Protein AF-A0A0L8V7H1-F1 (afdb_monomer_lite)

Organism: NCBI:txid1409788

Radius of gyration: 29.37 Å; chains: 1; bounding box: 84×40×82 Å

Sequence (227 aa):
MELKDLKSAWNKFSSDDANKHQLGEEAIYDLLKKRTLNLIERIDRNIKIGFAVLIALSLLFVLDAYFFTPRLVAGYEPAPGWIQWIESLGILFIAGSFVYFWLGYRGATRDYSQSNDLKKVLHAIVRILYVYRKLFYLALGILLLIMSISFVTGLYSGVDLKAHELGATLTDVSSAPEMIKTIVLGITIFLVFMAGLFALSSWGFRKLYGNYIIKLKETLKELDEIE

Structure (mmCIF, N/CA/C/O backbone):
data_AF-A0A0L8V7H1-F1
#
_entry.id   AF-A0A0L8V7H1-F1
#
loop_
_atom_site.group_PDB
_atom_site.id
_atom_site.type_symbol
_atom_site.label_atom_id
_atom_site.label_alt_id
_atom_site.label_comp_id
_atom_site.label_asym_id
_atom_site.label_entity_id
_atom_site.label_seq_id
_atom_site.pdbx_PDB_ins_code
_atom_site.Cartn_x
_atom_site.Cartn_y
_atom_site.Cartn_z
_atom_site.occupancy
_atom_site.B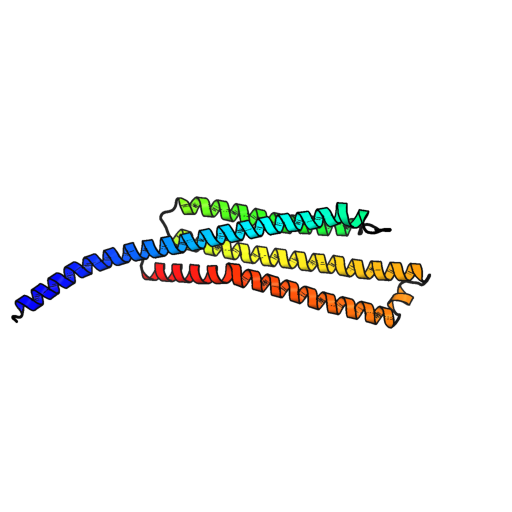_iso_or_equiv
_atom_site.auth_seq_id
_atom_site.auth_comp_id
_atom_site.auth_asym_id
_atom_site.auth_atom_id
_atom_site.pdbx_PDB_model_num
ATOM 1 N N . MET A 1 1 ? -54.453 -28.096 43.227 1.00 44.75 1 MET A N 1
ATOM 2 C CA . MET A 1 1 ? -53.575 -26.919 43.070 1.00 44.75 1 MET A CA 1
ATOM 3 C C . MET A 1 1 ? -54.471 -25.706 42.996 1.00 44.75 1 MET A C 1
ATOM 5 O O . MET A 1 1 ? -55.261 -25.611 42.064 1.00 44.75 1 MET A O 1
ATOM 9 N N . GLU A 1 2 ? -54.446 -24.873 44.031 1.00 47.97 2 GLU A N 1
ATOM 10 C CA . GLU A 1 2 ? -55.356 -23.736 44.146 1.00 47.97 2 GLU A CA 1
ATOM 11 C C . GLU A 1 2 ? -54.825 -22.542 43.343 1.00 47.97 2 GLU A C 1
ATOM 13 O O . GLU A 1 2 ? -53.621 -22.345 43.198 1.00 47.97 2 GLU A O 1
ATOM 18 N N . LEU A 1 3 ? -55.728 -21.706 42.829 1.00 47.47 3 LEU A N 1
ATOM 19 C CA . LEU A 1 3 ? -55.418 -20.492 42.053 1.00 47.47 3 LEU A CA 1
ATOM 20 C C . LEU A 1 3 ? -54.449 -19.535 42.783 1.00 47.47 3 LEU A C 1
ATOM 22 O O . LEU A 1 3 ? -53.738 -18.752 42.152 1.00 47.47 3 LEU A O 1
ATOM 26 N N . LYS A 1 4 ? -54.390 -19.626 44.117 1.00 63.22 4 LYS A N 1
ATOM 27 C CA . LYS A 1 4 ? -53.432 -18.914 44.972 1.00 63.22 4 LYS A CA 1
ATOM 28 C C . LYS A 1 4 ? -51.987 -19.386 44.786 1.00 63.22 4 LYS A C 1
ATOM 30 O O . LYS A 1 4 ? -51.094 -18.541 44.770 1.00 63.22 4 LYS A O 1
ATOM 35 N N . ASP A 1 5 ? -51.765 -20.681 44.580 1.00 61.31 5 ASP A N 1
ATOM 36 C CA . ASP A 1 5 ? -50.429 -21.253 44.384 1.00 61.31 5 ASP A CA 1
ATOM 37 C C . ASP A 1 5 ? -49.860 -20.859 43.018 1.00 61.31 5 ASP A C 1
ATOM 39 O O . ASP A 1 5 ? -48.694 -20.491 42.908 1.00 61.31 5 ASP A O 1
ATOM 43 N N . LEU A 1 6 ? -50.711 -20.826 41.986 1.00 51.47 6 LEU A N 1
ATOM 44 C CA . LEU A 1 6 ? -50.360 -20.334 40.647 1.00 51.47 6 LEU A CA 1
ATOM 45 C C . LEU A 1 6 ? -50.039 -18.836 40.647 1.00 51.47 6 LEU A C 1
ATOM 47 O O . LEU A 1 6 ? -49.079 -18.413 40.011 1.00 51.47 6 LEU A O 1
ATOM 51 N N . LYS A 1 7 ? -50.795 -18.029 41.401 1.00 52.91 7 LYS A N 1
ATOM 52 C CA . LYS A 1 7 ? -50.543 -16.586 41.524 1.00 52.91 7 LYS A CA 1
ATOM 53 C C . LYS A 1 7 ? -49.279 -16.287 42.335 1.00 52.91 7 LYS A C 1
ATOM 55 O O . LYS A 1 7 ? -48.556 -15.349 42.013 1.00 52.91 7 LYS A O 1
ATOM 60 N N . SER A 1 8 ? -48.988 -17.096 43.355 1.00 66.12 8 SER A N 1
ATOM 61 C CA . SER A 1 8 ? -47.741 -17.020 44.123 1.00 66.12 8 SER A CA 1
ATOM 62 C C . SER A 1 8 ? -46.534 -17.436 43.278 1.00 66.12 8 SER A C 1
ATOM 64 O O . SER A 1 8 ? -45.541 -16.714 43.258 1.00 66.12 8 SER A O 1
ATOM 66 N N . ALA A 1 9 ? -46.641 -18.529 42.518 1.00 66.38 9 ALA A N 1
ATOM 67 C CA . ALA A 1 9 ? -45.600 -18.972 41.597 1.00 66.38 9 ALA A CA 1
ATOM 68 C C . ALA A 1 9 ? -45.354 -17.952 40.476 1.00 66.38 9 ALA A C 1
ATOM 70 O O . ALA A 1 9 ? -44.201 -17.643 40.198 1.00 66.38 9 ALA A O 1
ATOM 71 N N . TRP A 1 10 ? -46.410 -17.369 39.899 1.00 56.50 10 TRP A N 1
ATOM 72 C CA . TRP A 1 10 ? -46.308 -16.322 38.878 1.00 56.50 10 TRP A CA 1
ATOM 73 C C . TRP A 1 10 ? -45.693 -15.033 39.421 1.00 56.50 10 TRP A C 1
ATOM 75 O O . TRP A 1 10 ? -44.810 -14.473 38.787 1.00 56.50 10 TRP A O 1
ATOM 85 N N . ASN A 1 11 ? -46.092 -14.586 40.616 1.00 65.38 11 ASN A N 1
ATOM 86 C CA . ASN A 1 11 ? -45.483 -13.408 41.233 1.00 65.38 11 ASN A CA 1
ATOM 87 C C . ASN A 1 11 ? -44.015 -13.649 41.592 1.00 65.38 11 ASN A C 1
ATOM 89 O O . ASN A 1 11 ? -43.217 -12.736 41.438 1.00 65.38 11 ASN A O 1
ATOM 93 N N . LYS A 1 12 ? -43.655 -14.867 42.016 1.00 63.78 12 LYS A N 1
ATOM 94 C CA . LYS A 1 12 ? -42.274 -15.247 42.336 1.00 63.78 12 LYS A CA 1
ATOM 95 C C . LYS A 1 12 ? -41.402 -15.358 41.079 1.00 63.78 12 LYS A C 1
ATOM 97 O O . LYS A 1 12 ? -40.267 -14.900 41.096 1.00 63.78 12 LYS A O 1
ATOM 102 N N . PHE A 1 13 ? -41.950 -15.887 39.981 1.00 55.38 13 PHE A N 1
ATOM 103 C CA . PHE A 1 13 ? -41.288 -15.906 38.671 1.00 55.38 13 PHE A CA 1
ATOM 104 C C . PHE A 1 13 ? -41.170 -14.503 38.071 1.00 55.38 13 PHE A C 1
ATOM 106 O O . PHE A 1 13 ? -40.112 -14.143 37.581 1.00 55.38 13 PHE A O 1
ATOM 113 N N . SER A 1 14 ? -42.218 -13.682 38.165 1.00 53.66 14 SER A N 1
ATOM 114 C CA . SER A 1 14 ? -42.230 -12.304 37.668 1.00 53.66 14 SER A CA 1
ATOM 115 C C . SER A 1 14 ? -41.283 -11.392 38.450 1.00 53.66 14 SER A C 1
ATOM 117 O O . SER A 1 14 ? -40.704 -10.491 37.852 1.00 53.66 14 SER A O 1
ATOM 119 N N . SER A 1 15 ? -41.105 -11.610 39.757 1.00 55.38 15 SER A N 1
ATOM 120 C CA . SER A 1 15 ? -40.146 -10.850 40.565 1.00 55.38 15 SER A CA 1
ATOM 121 C C . SER A 1 15 ? -38.697 -11.302 40.355 1.00 55.38 15 SER A C 1
ATOM 123 O O . SER A 1 15 ? -37.799 -10.463 40.386 1.00 55.38 15 SER A O 1
ATOM 125 N N . ASP A 1 16 ? -38.459 -12.595 40.100 1.00 55.66 16 ASP A N 1
ATOM 126 C CA . ASP A 1 16 ? -37.122 -13.115 39.765 1.00 55.66 16 ASP A CA 1
ATOM 127 C C . ASP A 1 16 ? -36.716 -12.796 38.312 1.00 55.66 16 ASP A C 1
ATOM 129 O O . ASP A 1 16 ? -35.546 -12.505 38.058 1.00 55.66 16 ASP A O 1
ATOM 133 N N . ASP A 1 17 ? -37.654 -12.784 37.355 1.00 51.66 17 ASP A N 1
ATOM 134 C CA . ASP A 1 17 ? -37.367 -12.437 35.953 1.00 51.66 17 ASP A CA 1
ATOM 135 C C . ASP A 1 17 ? -37.215 -10.927 35.718 1.00 51.66 17 ASP A C 1
ATOM 137 O O . ASP A 1 17 ? -36.443 -10.527 34.843 1.00 51.66 17 ASP A O 1
ATOM 141 N N . ALA A 1 18 ? -37.869 -10.080 36.523 1.00 49.12 18 ALA A N 1
ATOM 142 C CA . ALA A 1 18 ? -37.674 -8.629 36.482 1.00 49.12 18 ALA A CA 1
ATOM 143 C C . ALA A 1 18 ? -36.252 -8.223 36.922 1.00 49.12 18 ALA A C 1
ATOM 145 O O . ALA A 1 18 ? -35.646 -7.348 36.308 1.00 49.12 18 ALA A O 1
ATOM 146 N N . ASN A 1 19 ? -35.678 -8.917 37.914 1.00 50.81 19 ASN A N 1
ATOM 147 C CA . ASN A 1 19 ? -34.266 -8.760 38.290 1.00 50.81 19 ASN A CA 1
ATOM 148 C C . ASN A 1 19 ? -33.309 -9.417 37.276 1.00 50.81 19 ASN A C 1
ATOM 150 O O . ASN A 1 19 ? -32.214 -8.905 37.048 1.00 50.81 19 ASN A O 1
ATOM 154 N N . LYS A 1 20 ? -33.706 -10.516 36.614 1.00 51.78 20 LYS A N 1
ATOM 155 C CA . LYS A 1 20 ? -32.910 -11.118 35.526 1.00 51.78 20 LYS A CA 1
ATOM 156 C C . LYS A 1 20 ? -32.854 -10.273 34.257 1.00 51.78 20 LYS A C 1
ATOM 158 O O . LYS A 1 20 ? -31.859 -10.373 33.552 1.00 51.78 20 LYS A O 1
ATOM 163 N N . HIS A 1 21 ? -33.872 -9.470 33.948 1.00 46.41 21 HIS A N 1
ATOM 164 C CA . HIS A 1 21 ? -33.826 -8.568 32.790 1.00 46.41 21 HIS A CA 1
ATOM 165 C C . HIS A 1 21 ? -32.841 -7.411 33.011 1.00 46.41 21 HIS A C 1
ATOM 167 O O . HIS A 1 21 ? -32.063 -7.116 32.110 1.00 46.41 21 HIS A O 1
ATOM 173 N N . GLN A 1 22 ? -32.771 -6.851 34.224 1.00 48.03 22 GLN A N 1
ATOM 174 C CA . GLN A 1 22 ? -31.749 -5.852 34.580 1.00 48.03 22 GLN A CA 1
ATOM 175 C C . GLN A 1 22 ? -30.333 -6.450 34.625 1.00 48.03 22 GLN A C 1
ATOM 177 O O . GLN A 1 22 ? -29.392 -5.858 34.103 1.00 48.03 22 GLN A O 1
ATOM 182 N N . LEU A 1 23 ? -30.182 -7.671 35.158 1.00 52.38 23 LEU A N 1
ATOM 183 C CA . LEU A 1 23 ? -28.930 -8.437 35.058 1.00 52.38 23 LEU A CA 1
ATOM 184 C C . LEU A 1 23 ? -28.589 -8.826 33.611 1.00 52.38 23 LEU A C 1
ATOM 186 O O . LEU A 1 23 ? -27.421 -9.027 33.296 1.00 52.38 23 LEU A O 1
ATOM 190 N N . GLY A 1 24 ? -29.590 -8.951 32.738 1.00 61.66 24 GLY A N 1
ATOM 191 C CA . GLY A 1 24 ? -29.429 -9.258 31.323 1.00 61.66 24 GLY A CA 1
ATOM 192 C C . GLY A 1 24 ? -28.850 -8.079 30.557 1.00 61.66 24 GLY A C 1
ATOM 193 O O . GLY A 1 24 ? -27.871 -8.253 29.844 1.00 61.66 24 GLY A O 1
ATOM 194 N N . GLU A 1 25 ? -29.401 -6.885 30.743 1.00 63.78 25 GLU A N 1
ATOM 195 C CA . GLU A 1 25 ? -28.960 -5.670 30.055 1.00 63.78 25 GLU A CA 1
ATOM 196 C C . GLU A 1 25 ? -27.515 -5.290 30.411 1.00 63.78 25 GLU A C 1
ATOM 198 O O . GLU A 1 25 ? -26.678 -5.145 29.517 1.00 63.78 25 GLU A O 1
ATOM 203 N N . GLU A 1 26 ? -27.174 -5.247 31.705 1.00 68.94 26 GLU A N 1
ATOM 204 C CA . GLU A 1 26 ? -25.795 -4.986 32.142 1.00 68.94 26 GLU A CA 1
ATOM 205 C C . GLU A 1 26 ? -24.827 -6.091 31.691 1.00 68.94 26 GLU A C 1
ATOM 207 O O . GLU A 1 26 ? -23.722 -5.795 31.233 1.00 68.94 26 GLU A O 1
ATOM 212 N N . ALA A 1 27 ? -25.230 -7.368 31.751 1.00 71.06 27 ALA A N 1
ATOM 213 C CA . ALA A 1 27 ? -24.390 -8.468 31.275 1.00 71.06 27 ALA A CA 1
ATOM 214 C C . ALA A 1 27 ? -24.190 -8.436 29.752 1.00 71.06 27 ALA A C 1
ATOM 216 O O . ALA A 1 27 ? -23.096 -8.745 29.272 1.00 71.06 27 ALA A O 1
ATOM 217 N N . ILE A 1 28 ? -25.215 -8.058 28.981 1.00 70.25 28 ILE A N 1
ATOM 218 C CA . ILE A 1 28 ? -25.116 -7.887 27.529 1.00 70.25 28 ILE A CA 1
ATOM 219 C C . ILE A 1 28 ? -24.209 -6.694 27.215 1.00 70.25 28 ILE A C 1
ATOM 221 O O . ILE A 1 28 ? -23.310 -6.833 26.383 1.00 70.25 28 ILE A O 1
ATOM 225 N N . TYR A 1 29 ? -24.351 -5.569 27.919 1.00 75.00 29 TYR A N 1
ATOM 226 C CA . TYR A 1 29 ? -23.461 -4.416 27.773 1.00 75.00 29 TYR A CA 1
ATOM 227 C C . TYR A 1 29 ? -21.997 -4.793 28.037 1.00 75.00 29 TYR A C 1
ATOM 229 O O . TYR A 1 29 ? -21.111 -4.491 27.232 1.00 75.00 29 TYR A O 1
ATOM 237 N N . ASP A 1 30 ? -21.726 -5.540 29.109 1.00 75.06 30 ASP A N 1
ATOM 238 C CA . ASP A 1 30 ? -20.379 -6.008 29.442 1.00 75.06 30 ASP A CA 1
ATOM 239 C C . ASP A 1 30 ? -19.817 -6.998 28.407 1.00 75.06 30 ASP A C 1
ATOM 241 O O . ASP A 1 30 ? -18.622 -6.966 28.077 1.00 75.06 30 ASP A O 1
ATOM 245 N N . LEU A 1 31 ? -20.666 -7.861 27.837 1.00 77.44 31 LEU A N 1
ATOM 246 C CA . LEU A 1 31 ? -20.294 -8.753 26.737 1.00 77.44 31 LEU A CA 1
ATOM 247 C C . LEU A 1 31 ? -19.957 -7.972 25.458 1.00 77.44 31 LEU A C 1
ATOM 249 O O . LEU A 1 31 ? -18.928 -8.251 24.829 1.00 77.44 31 LEU A O 1
ATOM 253 N N . LEU A 1 32 ? -20.771 -6.978 25.090 1.00 74.69 32 LEU A N 1
ATOM 254 C CA . LEU A 1 32 ? -20.537 -6.101 23.938 1.00 74.69 32 LEU A CA 1
ATOM 255 C C . LEU A 1 32 ? -19.259 -5.280 24.126 1.00 74.69 32 LEU A C 1
ATOM 257 O O . LEU A 1 32 ? -18.443 -5.182 23.203 1.00 74.69 32 LEU A O 1
ATOM 261 N N . LYS A 1 33 ? -19.018 -4.769 25.337 1.00 77.75 33 LYS A N 1
ATOM 262 C CA . LYS A 1 33 ? -17.797 -4.048 25.711 1.00 77.75 33 LYS A CA 1
ATOM 263 C C . LYS A 1 33 ? -16.558 -4.931 25.572 1.00 77.75 33 LYS A C 1
ATOM 265 O O . LYS A 1 33 ? -15.610 -4.544 24.886 1.00 77.75 33 LYS A O 1
ATOM 270 N N . LYS A 1 34 ? -16.568 -6.148 26.131 1.00 78.94 34 LYS A N 1
ATOM 271 C CA . LYS A 1 34 ? -15.458 -7.116 25.992 1.00 78.94 34 LYS A CA 1
ATOM 272 C C . LYS A 1 34 ? -15.212 -7.512 24.537 1.00 78.94 34 LYS A C 1
ATOM 274 O O . LYS A 1 34 ? -14.060 -7.548 24.099 1.00 78.94 34 LYS A O 1
ATOM 279 N N . ARG A 1 35 ? -16.273 -7.792 23.768 1.00 75.94 35 ARG A N 1
ATOM 280 C CA . ARG A 1 35 ? -16.174 -8.114 22.334 1.00 75.94 35 ARG A CA 1
ATOM 281 C C . ARG A 1 35 ? -15.540 -6.956 21.569 1.00 75.94 35 ARG A C 1
ATOM 283 O O . ARG A 1 35 ? -14.623 -7.181 20.783 1.00 75.94 35 ARG A O 1
ATOM 290 N N . THR A 1 36 ? -15.993 -5.734 21.830 1.00 78.00 36 THR A N 1
ATOM 291 C CA . THR A 1 36 ? -15.470 -4.518 21.207 1.00 78.00 36 THR A CA 1
ATOM 292 C C . THR A 1 36 ? -13.993 -4.344 21.521 1.00 78.00 36 THR A C 1
ATOM 294 O O . THR A 1 36 ? -13.200 -4.278 20.591 1.00 78.00 36 THR A O 1
ATOM 297 N N . LEU A 1 37 ? -13.590 -4.370 22.794 1.00 78.00 37 LEU A N 1
ATOM 298 C CA . LEU A 1 37 ? -12.183 -4.240 23.190 1.00 78.00 37 LEU A CA 1
ATOM 299 C C . LEU A 1 37 ? -11.289 -5.285 22.509 1.00 78.00 37 LEU A C 1
ATOM 301 O O . LEU A 1 37 ? -10.251 -4.935 21.955 1.00 78.00 37 LEU A O 1
ATOM 305 N N . ASN A 1 38 ? -11.735 -6.541 22.428 1.00 79.31 38 ASN A N 1
ATOM 306 C CA . ASN A 1 38 ? -10.996 -7.596 21.728 1.00 79.31 38 ASN A CA 1
ATOM 307 C C . ASN A 1 38 ? -10.869 -7.316 20.215 1.00 79.31 38 ASN A C 1
ATOM 309 O O . ASN A 1 38 ? -9.818 -7.552 19.617 1.00 79.31 38 ASN A O 1
ATOM 313 N N . LEU A 1 39 ? -11.914 -6.784 19.567 1.00 78.38 39 LEU A N 1
ATOM 314 C CA . LEU A 1 39 ? -11.831 -6.354 18.163 1.00 78.38 39 LEU A CA 1
ATOM 315 C C . LEU A 1 39 ? -10.824 -5.207 17.996 1.00 78.38 39 LEU A C 1
ATOM 317 O O . LEU A 1 39 ? -10.024 -5.242 17.062 1.00 78.38 39 LEU A O 1
ATOM 321 N N . ILE A 1 40 ? -10.820 -4.239 18.914 1.00 77.38 40 ILE A N 1
ATOM 322 C CA . ILE A 1 40 ? -9.889 -3.102 18.914 1.00 77.38 40 ILE A CA 1
ATOM 323 C C . ILE A 1 40 ? -8.447 -3.579 19.070 1.00 77.38 40 ILE A C 1
ATOM 325 O O . ILE A 1 40 ? -7.591 -3.182 18.287 1.00 77.38 40 ILE A O 1
ATOM 329 N N . GLU A 1 41 ? -8.168 -4.468 20.022 1.00 80.44 41 GLU A N 1
ATOM 330 C CA . GLU A 1 41 ? -6.830 -5.032 20.235 1.00 80.44 41 GLU A CA 1
ATOM 331 C C . GLU A 1 41 ? -6.310 -5.770 18.995 1.00 80.44 41 GLU A C 1
ATOM 333 O O . GLU A 1 41 ? -5.136 -5.663 18.629 1.00 80.44 41 GLU A O 1
ATOM 338 N N . ARG A 1 42 ? -7.185 -6.507 18.301 1.00 82.12 42 ARG A N 1
ATOM 339 C CA . ARG A 1 42 ? -6.828 -7.177 17.042 1.00 82.12 42 ARG A CA 1
ATOM 340 C C . ARG A 1 42 ? -6.531 -6.176 15.931 1.00 82.12 42 ARG A C 1
ATOM 342 O O . ARG A 1 42 ? -5.577 -6.386 15.182 1.00 82.12 42 ARG A O 1
ATOM 349 N N . ILE A 1 43 ? -7.324 -5.109 15.825 1.00 81.31 43 ILE A N 1
ATOM 350 C CA . ILE A 1 43 ? -7.087 -4.017 14.874 1.00 81.31 43 ILE A CA 1
ATOM 351 C C . ILE A 1 43 ? -5.747 -3.337 15.186 1.00 81.31 43 ILE A C 1
ATOM 353 O O . ILE A 1 43 ? -4.927 -3.203 14.282 1.00 81.31 43 ILE A O 1
ATOM 357 N N . ASP A 1 44 ? -5.477 -3.001 16.450 1.00 80.38 44 ASP A N 1
ATOM 358 C CA . ASP A 1 44 ? -4.219 -2.392 16.902 1.00 80.38 44 ASP A CA 1
ATOM 359 C C . ASP A 1 44 ? -3.004 -3.245 16.514 1.00 80.38 44 ASP A C 1
ATOM 361 O O . ASP A 1 44 ? -2.051 -2.759 15.900 1.00 80.38 44 ASP A O 1
ATOM 365 N N . ARG A 1 45 ? -3.057 -4.551 16.800 1.00 81.44 45 ARG A N 1
ATOM 366 C CA . ARG A 1 45 ? -1.985 -5.481 16.432 1.00 81.44 45 ARG A CA 1
ATOM 367 C C . ARG A 1 45 ? -1.784 -5.551 14.919 1.00 81.44 45 ARG A C 1
ATOM 369 O O . ARG A 1 45 ? -0.645 -5.517 14.461 1.00 81.44 45 ARG A O 1
ATOM 376 N N . ASN A 1 46 ? -2.863 -5.625 14.143 1.00 82.12 46 ASN A N 1
ATOM 377 C CA . ASN A 1 46 ? -2.779 -5.661 12.683 1.00 82.12 46 ASN A CA 1
ATOM 378 C C . ASN A 1 46 ? -2.167 -4.376 12.110 1.00 82.12 46 ASN A C 1
ATOM 380 O O . ASN A 1 46 ? -1.341 -4.449 11.202 1.00 82.12 46 ASN A O 1
ATOM 384 N N . ILE A 1 47 ? -2.516 -3.215 12.670 1.00 79.94 47 ILE A N 1
ATOM 385 C CA . ILE A 1 47 ? -1.943 -1.924 12.276 1.00 79.94 47 ILE A CA 1
ATOM 386 C C . ILE A 1 47 ? -0.441 -1.890 12.578 1.00 79.94 47 ILE A C 1
ATOM 388 O O . ILE A 1 47 ? 0.343 -1.514 11.708 1.00 79.94 47 ILE A O 1
ATOM 392 N N . LYS A 1 48 ? -0.022 -2.328 13.773 1.00 82.19 48 LYS A N 1
ATOM 393 C CA . LYS A 1 48 ? 1.399 -2.408 14.160 1.00 82.19 48 LYS A CA 1
ATOM 394 C C . LYS A 1 48 ? 2.201 -3.319 13.234 1.00 82.19 48 LYS A C 1
ATOM 396 O O . LYS A 1 48 ? 3.285 -2.941 12.801 1.00 82.19 48 LYS A O 1
ATOM 401 N N . ILE A 1 49 ? 1.657 -4.493 12.905 1.00 81.50 49 ILE A N 1
ATOM 402 C CA . ILE A 1 49 ? 2.278 -5.418 11.947 1.00 81.50 49 ILE A CA 1
ATOM 403 C C . ILE A 1 49 ? 2.386 -4.749 10.575 1.00 81.50 49 ILE A C 1
ATOM 405 O O . ILE A 1 49 ? 3.458 -4.766 9.979 1.00 81.50 49 ILE A O 1
ATOM 409 N N . GLY A 1 50 ? 1.315 -4.108 10.097 1.00 79.00 50 GLY A N 1
ATOM 410 C CA . GLY A 1 50 ? 1.328 -3.379 8.828 1.00 79.00 50 GLY A CA 1
ATOM 411 C C . GLY A 1 50 ? 2.398 -2.286 8.785 1.00 79.00 50 GLY A C 1
ATOM 412 O O . GLY A 1 50 ? 3.100 -2.157 7.787 1.00 79.00 50 GLY A O 1
ATOM 413 N N . PHE A 1 51 ? 2.578 -1.551 9.884 1.00 81.12 51 PHE A N 1
ATOM 414 C CA . PHE A 1 51 ? 3.615 -0.529 10.012 1.00 81.12 51 PHE A CA 1
ATOM 415 C C . PHE A 1 51 ? 5.030 -1.123 9.994 1.00 81.12 51 PHE A C 1
ATOM 417 O O . PHE A 1 51 ? 5.897 -0.625 9.279 1.00 81.12 51 PHE A O 1
ATOM 424 N N . ALA A 1 52 ? 5.257 -2.216 10.726 1.00 82.00 52 ALA A N 1
ATOM 425 C CA . ALA A 1 52 ? 6.541 -2.913 10.729 1.00 82.00 52 ALA A CA 1
ATOM 426 C C . ALA A 1 52 ? 6.900 -3.453 9.335 1.00 82.00 52 ALA A C 1
ATOM 428 O O . ALA A 1 52 ? 8.028 -3.276 8.881 1.00 82.00 52 ALA A O 1
ATOM 429 N N . VAL A 1 53 ? 5.928 -4.049 8.635 1.00 82.75 53 VAL A N 1
ATOM 430 C CA . VAL A 1 53 ? 6.098 -4.526 7.256 1.00 82.75 53 VAL A CA 1
ATOM 431 C C . VAL A 1 53 ? 6.430 -3.367 6.320 1.00 82.75 53 VAL A C 1
ATOM 433 O O . VAL A 1 53 ? 7.362 -3.483 5.534 1.00 82.75 53 VAL A O 1
ATOM 436 N N . LEU A 1 54 ? 5.729 -2.235 6.427 1.00 82.06 54 LEU A N 1
ATOM 437 C CA . LEU A 1 54 ? 6.011 -1.053 5.610 1.00 82.06 54 LEU A CA 1
ATOM 438 C C . LEU A 1 54 ? 7.411 -0.495 5.832 1.00 82.06 54 LEU A C 1
ATOM 440 O O . LEU A 1 54 ? 8.090 -0.185 4.862 1.00 82.06 54 LEU A O 1
ATOM 444 N N . ILE A 1 55 ? 7.860 -0.382 7.084 1.00 83.56 55 ILE A N 1
ATOM 445 C CA . ILE A 1 55 ? 9.224 0.069 7.379 1.00 83.56 55 ILE A CA 1
ATOM 446 C C . ILE A 1 55 ? 10.243 -0.906 6.799 1.00 83.56 55 ILE A C 1
ATOM 448 O O . ILE A 1 55 ? 11.176 -0.470 6.131 1.00 83.56 55 ILE A O 1
ATOM 452 N N . ALA A 1 56 ? 10.063 -2.208 7.026 1.00 85.81 56 ALA A N 1
ATOM 453 C CA . ALA A 1 56 ? 10.976 -3.224 6.515 1.00 85.81 56 ALA A CA 1
ATOM 454 C C . ALA A 1 56 ? 11.073 -3.176 4.983 1.00 85.81 56 ALA A C 1
ATOM 456 O O . ALA A 1 56 ? 12.166 -3.245 4.430 1.00 85.81 56 ALA A O 1
ATOM 457 N N . LEU A 1 57 ? 9.939 -3.004 4.305 1.00 83.50 57 LEU A N 1
ATOM 458 C CA . LEU A 1 57 ? 9.857 -2.978 2.850 1.00 83.50 57 LEU A CA 1
ATOM 459 C C . LEU A 1 57 ? 10.426 -1.672 2.266 1.00 83.50 57 LEU A C 1
ATOM 461 O O . LEU A 1 57 ? 11.178 -1.715 1.298 1.00 83.50 57 LEU A O 1
ATOM 465 N N . SER A 1 58 ? 10.168 -0.526 2.902 1.00 82.38 58 SER A N 1
ATOM 466 C CA . SER A 1 58 ? 10.804 0.752 2.550 1.00 82.38 58 SER A CA 1
ATOM 467 C C . SER A 1 58 ? 12.320 0.712 2.746 1.00 82.38 58 SER A C 1
ATOM 469 O O . SER A 1 58 ? 13.059 1.176 1.883 1.00 82.38 58 SER A O 1
ATOM 471 N N . LEU A 1 59 ? 12.803 0.137 3.853 1.00 86.12 59 LEU A N 1
ATOM 472 C CA . LEU A 1 59 ? 14.237 -0.047 4.088 1.00 86.12 59 LEU A CA 1
ATOM 473 C C . LEU A 1 59 ? 14.861 -0.958 3.036 1.00 86.12 59 LEU A C 1
ATOM 475 O O . LEU A 1 59 ? 15.942 -0.650 2.549 1.00 86.12 59 LEU A O 1
ATOM 479 N N . LEU A 1 60 ? 14.176 -2.042 2.662 1.00 86.75 60 LEU A N 1
ATOM 480 C CA . LEU A 1 60 ? 14.626 -2.930 1.595 1.00 86.75 60 LEU A CA 1
ATOM 481 C C . LEU A 1 60 ? 14.784 -2.159 0.280 1.00 86.75 60 LEU A C 1
ATOM 483 O O . LEU A 1 60 ? 15.847 -2.246 -0.320 1.00 86.75 60 LEU A O 1
ATOM 487 N N . PHE A 1 61 ? 13.796 -1.353 -0.124 1.00 82.50 61 PHE A N 1
ATOM 488 C CA . PHE A 1 61 ? 13.898 -0.540 -1.342 1.00 82.50 61 PHE A CA 1
ATOM 489 C C . PHE A 1 61 ? 15.026 0.493 -1.290 1.00 82.50 61 PHE A C 1
ATOM 491 O O . PHE A 1 61 ? 15.745 0.661 -2.268 1.00 82.50 61 PHE A O 1
ATOM 498 N N . VAL A 1 62 ? 15.218 1.163 -0.151 1.00 84.12 62 VAL A N 1
ATOM 499 C CA . VAL A 1 62 ? 16.321 2.120 0.022 1.00 84.12 62 VAL A CA 1
ATOM 500 C C . VAL A 1 62 ? 17.674 1.407 -0.061 1.00 84.12 62 VAL A C 1
ATOM 502 O O . VAL A 1 62 ? 18.578 1.870 -0.752 1.00 84.12 62 VAL A O 1
ATOM 505 N N . LEU A 1 63 ? 17.830 0.265 0.611 1.00 87.69 63 LEU A N 1
ATOM 506 C CA . LEU A 1 63 ? 19.064 -0.519 0.542 1.00 87.69 63 LEU A CA 1
ATOM 507 C C . LEU A 1 63 ? 19.318 -1.046 -0.870 1.00 87.69 63 LEU A C 1
ATOM 509 O O . LEU A 1 63 ? 20.458 -1.035 -1.326 1.00 87.69 63 LEU A O 1
ATOM 513 N N . ASP A 1 64 ? 18.274 -1.469 -1.575 1.00 83.75 64 ASP A N 1
ATOM 514 C CA . ASP A 1 64 ? 18.392 -1.906 -2.960 1.00 83.75 64 ASP A CA 1
ATOM 515 C C . ASP A 1 64 ? 18.885 -0.782 -3.872 1.00 83.75 64 ASP A C 1
ATOM 517 O O . ASP A 1 64 ? 19.934 -0.921 -4.504 1.00 83.75 64 ASP A O 1
ATOM 521 N N . ALA A 1 65 ? 18.211 0.368 -3.838 1.00 78.38 65 ALA A N 1
ATOM 522 C CA . ALA A 1 65 ? 18.512 1.507 -4.697 1.00 78.38 65 ALA A CA 1
ATOM 523 C C . ALA A 1 65 ? 19.912 2.100 -4.459 1.00 78.38 65 ALA A C 1
ATOM 525 O O . ALA A 1 65 ? 20.589 2.487 -5.411 1.00 78.38 65 ALA A O 1
ATOM 526 N N . TYR A 1 66 ? 20.360 2.178 -3.201 1.00 83.00 66 TYR A N 1
ATOM 527 C CA . TYR A 1 66 ? 21.603 2.878 -2.846 1.00 83.00 66 TYR A CA 1
ATOM 528 C C . TYR A 1 66 ? 22.792 1.962 -2.550 1.00 83.00 66 TYR A C 1
ATOM 530 O O . TYR A 1 66 ? 23.931 2.431 -2.561 1.00 83.00 66 TYR A O 1
ATOM 538 N N . PHE A 1 67 ? 22.567 0.680 -2.260 1.00 85.00 67 PHE A N 1
ATOM 539 C CA . PHE A 1 67 ? 23.630 -0.216 -1.802 1.00 85.00 67 PHE A CA 1
ATOM 540 C C . PHE A 1 67 ? 23.764 -1.474 -2.655 1.00 85.00 67 PHE A C 1
ATOM 542 O O . PHE A 1 67 ? 24.878 -1.779 -3.079 1.00 85.00 67 PHE A O 1
ATOM 549 N N . PHE A 1 68 ? 22.673 -2.204 -2.909 1.00 86.44 68 PHE A N 1
ATOM 550 C CA . PHE A 1 68 ? 22.745 -3.469 -3.647 1.00 86.44 68 PHE A CA 1
ATOM 551 C C . PHE A 1 68 ? 22.888 -3.241 -5.151 1.00 86.44 68 PHE A C 1
ATOM 553 O O . PHE A 1 68 ? 23.908 -3.628 -5.723 1.00 86.44 68 PHE A O 1
ATOM 560 N N . THR A 1 69 ? 21.929 -2.563 -5.781 1.00 81.31 69 THR A N 1
ATOM 561 C CA . THR A 1 69 ? 21.889 -2.376 -7.237 1.00 81.31 69 THR A CA 1
ATOM 562 C C . THR A 1 69 ? 23.151 -1.694 -7.788 1.00 81.31 69 THR A C 1
ATOM 564 O O . THR A 1 69 ? 23.765 -2.263 -8.694 1.00 81.31 69 THR A O 1
ATOM 567 N N . PRO A 1 70 ? 23.660 -0.590 -7.201 1.00 82.44 70 PRO A N 1
ATOM 568 C CA . PRO A 1 70 ? 24.883 0.054 -7.692 1.00 82.44 70 PRO A CA 1
ATOM 569 C C . PRO A 1 70 ? 26.150 -0.807 -7.588 1.00 82.44 70 PRO A C 1
ATOM 571 O O . PRO A 1 70 ? 27.127 -0.546 -8.283 1.00 82.44 70 PRO A O 1
ATOM 574 N N . ARG A 1 71 ? 26.179 -1.800 -6.687 1.00 82.88 71 ARG A N 1
ATOM 575 C CA . ARG A 1 71 ? 27.360 -2.653 -6.455 1.00 82.88 71 ARG A CA 1
ATOM 576 C C . ARG A 1 71 ? 27.302 -3.982 -7.194 1.00 82.88 71 ARG A C 1
ATOM 578 O O . ARG A 1 71 ? 28.350 -4.548 -7.486 1.00 82.88 71 ARG A O 1
ATOM 585 N N . LEU A 1 72 ? 26.101 -4.503 -7.427 1.00 83.25 72 LEU A N 1
ATOM 586 C CA . LEU A 1 72 ? 25.892 -5.821 -8.025 1.00 83.25 72 LEU A CA 1
ATOM 587 C C . LEU A 1 72 ? 25.726 -5.758 -9.546 1.00 83.25 72 LEU A C 1
ATOM 589 O O . LEU A 1 72 ? 26.005 -6.747 -10.219 1.00 83.25 72 LEU A O 1
ATOM 593 N N . VAL A 1 73 ? 25.299 -4.616 -10.093 1.00 80.06 73 VAL A N 1
ATOM 594 C CA . VAL A 1 73 ? 25.056 -4.450 -11.529 1.00 80.06 73 VAL A CA 1
ATOM 595 C C . VAL A 1 73 ? 26.185 -3.630 -12.152 1.00 80.06 73 VAL A C 1
ATOM 597 O O . VAL A 1 73 ? 26.277 -2.417 -11.972 1.00 80.06 73 VAL A O 1
ATOM 600 N N . ALA A 1 74 ? 27.069 -4.304 -12.892 1.00 72.94 74 ALA A N 1
ATOM 601 C CA . ALA A 1 74 ? 28.122 -3.641 -13.653 1.00 72.94 74 ALA A CA 1
ATOM 602 C C . ALA A 1 74 ? 27.508 -2.770 -14.764 1.00 72.94 74 ALA A C 1
ATOM 604 O O . ALA A 1 74 ? 26.655 -3.242 -15.512 1.00 72.94 74 ALA A O 1
ATOM 605 N N . GLY A 1 75 ? 27.943 -1.510 -14.871 1.00 68.88 75 GLY A N 1
ATOM 606 C CA . GLY A 1 75 ? 27.388 -0.556 -15.840 1.00 68.88 75 GLY A CA 1
ATOM 607 C C . GLY A 1 75 ? 26.043 0.052 -15.432 1.00 68.88 75 GLY A C 1
ATOM 608 O O . GLY A 1 75 ? 25.318 0.538 -16.291 1.00 68.88 75 GLY A O 1
ATOM 609 N N . TYR A 1 76 ? 25.692 0.020 -14.140 1.00 68.94 76 TYR A N 1
ATOM 610 C CA . TYR A 1 76 ? 24.496 0.690 -13.632 1.00 68.94 76 TYR A CA 1
ATOM 611 C C . TYR A 1 76 ? 24.552 2.199 -13.899 1.00 68.94 76 TYR A C 1
ATOM 613 O O . TYR A 1 76 ? 25.340 2.921 -13.282 1.00 68.94 76 TYR A O 1
ATOM 621 N N . GLU A 1 77 ? 23.674 2.674 -14.778 1.00 72.38 77 GLU A N 1
ATOM 622 C CA . GLU A 1 77 ? 23.357 4.091 -14.873 1.00 72.38 77 GLU A CA 1
ATOM 623 C C . GLU A 1 77 ? 22.162 4.402 -13.968 1.00 72.38 77 GLU A C 1
ATOM 625 O O . GLU A 1 77 ? 21.105 3.772 -14.092 1.00 72.38 77 GLU A O 1
ATOM 630 N N . PRO A 1 78 ? 22.306 5.349 -13.026 1.00 70.25 78 PRO A N 1
ATOM 631 C CA . PRO A 1 78 ? 21.211 5.715 -12.153 1.00 70.25 78 PRO A CA 1
ATOM 632 C C . PRO A 1 78 ? 20.049 6.274 -12.972 1.00 70.25 78 PRO A C 1
ATOM 634 O O . PRO A 1 78 ? 20.246 7.052 -13.907 1.00 70.25 78 PRO A O 1
ATOM 637 N N . ALA A 1 79 ? 18.825 5.925 -12.567 1.00 73.19 79 ALA A N 1
ATOM 638 C CA . ALA A 1 79 ? 17.625 6.497 -13.164 1.00 73.19 79 ALA A CA 1
ATOM 639 C C . ALA A 1 79 ? 17.709 8.038 -13.166 1.00 73.19 79 ALA A C 1
ATOM 641 O O . ALA A 1 79 ? 18.267 8.612 -12.222 1.00 73.19 79 ALA A O 1
ATOM 642 N N . PRO A 1 80 ? 17.135 8.723 -14.172 1.00 81.94 80 PRO A N 1
ATOM 643 C CA . PRO A 1 80 ? 17.076 10.177 -14.207 1.00 81.94 80 PRO A CA 1
ATOM 644 C C . PRO A 1 80 ? 16.658 10.774 -12.861 1.00 81.94 80 PRO A C 1
ATOM 646 O O . PRO A 1 80 ? 15.707 10.306 -12.233 1.00 81.94 80 PRO A O 1
ATOM 649 N N . GLY A 1 81 ? 17.340 11.834 -12.419 1.00 82.75 81 GLY A N 1
ATOM 650 C CA . GLY A 1 81 ? 17.139 12.383 -11.072 1.00 82.75 81 GLY A CA 1
ATOM 651 C C . GLY A 1 81 ? 15.683 12.748 -10.760 1.00 82.75 81 GLY A C 1
AT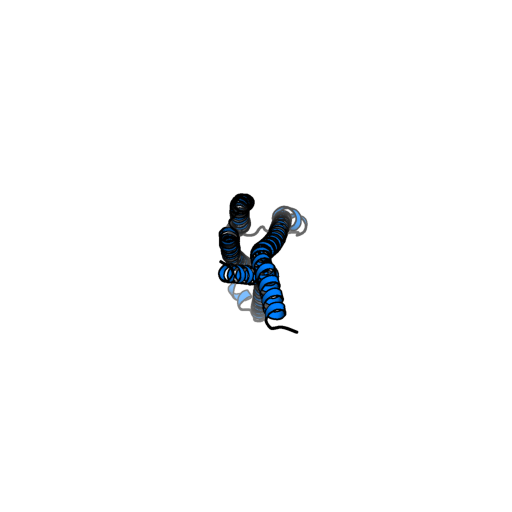OM 652 O O . GLY A 1 81 ? 15.234 12.571 -9.634 1.00 82.75 81 GLY A O 1
ATOM 653 N N . TRP A 1 82 ? 14.907 13.188 -11.755 1.00 81.56 82 TRP A N 1
ATOM 654 C CA . TRP A 1 82 ? 13.483 13.492 -11.580 1.00 81.56 82 TRP A CA 1
ATOM 655 C C . TRP A 1 82 ? 12.637 12.258 -11.216 1.00 81.56 82 TRP A C 1
ATOM 657 O O . TRP A 1 82 ? 11.678 12.392 -10.461 1.00 81.56 82 TRP A O 1
ATOM 667 N N . ILE A 1 83 ? 13.011 11.059 -11.676 1.00 82.94 83 ILE A N 1
ATOM 668 C CA . ILE A 1 83 ? 12.351 9.797 -11.301 1.00 82.94 83 ILE A CA 1
ATOM 669 C C . ILE A 1 83 ? 12.686 9.447 -9.867 1.00 82.94 83 ILE A C 1
ATOM 671 O O . ILE A 1 83 ? 11.781 9.179 -9.086 1.00 82.94 83 ILE A O 1
ATOM 675 N N . GLN A 1 84 ? 13.963 9.545 -9.497 1.00 82.50 84 GLN A N 1
ATOM 676 C CA . GLN A 1 84 ? 14.394 9.308 -8.119 1.00 82.50 84 GLN A CA 1
ATOM 677 C C . GLN A 1 84 ? 13.671 10.247 -7.144 1.00 82.50 84 GLN A C 1
ATOM 679 O O . GLN A 1 84 ? 13.262 9.831 -6.059 1.00 82.50 84 GLN A O 1
ATOM 684 N N . TRP A 1 85 ? 13.456 11.506 -7.544 1.00 86.19 85 TRP A N 1
ATOM 685 C CA . TRP A 1 85 ? 12.657 12.468 -6.785 1.00 86.19 85 TRP A CA 1
ATOM 686 C C . TRP A 1 85 ? 11.188 12.052 -6.662 1.00 86.19 85 TRP A C 1
ATOM 688 O O . TRP A 1 85 ? 10.646 12.101 -5.558 1.00 86.19 85 TRP A O 1
ATOM 698 N N . ILE A 1 86 ? 10.541 11.628 -7.754 1.00 85.88 86 ILE A N 1
ATOM 699 C CA . ILE A 1 86 ? 9.145 11.153 -7.738 1.00 85.88 86 ILE A CA 1
ATOM 700 C C . ILE A 1 86 ? 8.999 9.903 -6.865 1.00 85.88 86 ILE A C 1
ATOM 702 O O . ILE A 1 86 ? 8.081 9.833 -6.049 1.00 85.88 86 ILE A O 1
ATOM 706 N N . GLU A 1 87 ? 9.906 8.939 -6.997 1.00 82.44 87 GLU A N 1
ATOM 707 C CA . GLU A 1 87 ? 9.921 7.711 -6.203 1.00 82.44 87 GLU A CA 1
ATOM 708 C C . GLU A 1 87 ? 10.120 8.021 -4.717 1.00 82.44 87 GLU A C 1
ATOM 710 O O . GLU A 1 87 ? 9.345 7.558 -3.878 1.00 82.44 87 GLU A O 1
ATOM 715 N N . SER A 1 88 ? 11.080 8.890 -4.388 1.00 84.75 88 SER A N 1
ATOM 716 C CA . SER A 1 88 ? 11.331 9.337 -3.013 1.00 84.75 88 SER A CA 1
ATOM 717 C C . SER A 1 88 ? 10.121 10.057 -2.416 1.00 84.75 88 SER A C 1
ATOM 719 O O . SER A 1 88 ? 9.715 9.759 -1.291 1.00 84.75 88 SER A O 1
ATOM 721 N N . LEU A 1 89 ? 9.497 10.971 -3.167 1.00 88.12 89 LEU A N 1
ATOM 722 C CA . LEU A 1 89 ? 8.266 11.650 -2.749 1.00 88.12 89 LEU A CA 1
ATOM 723 C C . LEU A 1 89 ? 7.112 10.665 -2.561 1.00 88.12 89 LEU A C 1
ATOM 725 O O . LEU A 1 89 ? 6.338 10.800 -1.617 1.00 88.12 89 LEU A O 1
ATOM 729 N N . GLY A 1 90 ? 7.017 9.656 -3.421 1.00 85.69 90 GLY A N 1
ATOM 730 C CA . GLY A 1 90 ? 6.051 8.575 -3.313 1.00 85.69 90 GLY A CA 1
ATOM 731 C C . GLY A 1 90 ? 6.196 7.767 -2.032 1.00 85.69 90 GLY A C 1
ATOM 732 O O . GLY A 1 90 ? 5.226 7.588 -1.296 1.00 85.69 90 GLY A O 1
ATOM 733 N N . ILE A 1 91 ? 7.419 7.330 -1.731 1.00 83.81 91 ILE A N 1
ATOM 734 C CA . ILE A 1 91 ? 7.748 6.611 -0.496 1.00 83.81 91 ILE A CA 1
ATOM 735 C C . ILE A 1 91 ? 7.433 7.485 0.720 1.00 83.81 91 ILE A C 1
ATOM 737 O O . ILE A 1 91 ? 6.775 7.021 1.653 1.00 83.81 91 ILE A O 1
ATOM 741 N N . LEU A 1 92 ? 7.830 8.761 0.695 1.00 87.12 92 LEU A N 1
ATOM 742 C CA . LEU A 1 92 ? 7.518 9.720 1.756 1.00 87.12 92 LEU A CA 1
ATOM 743 C C . LEU A 1 92 ? 6.012 9.923 1.924 1.00 87.12 92 LEU A C 1
ATOM 745 O O . LEU A 1 92 ? 5.537 9.997 3.054 1.00 87.12 92 LEU A O 1
ATOM 749 N N . PHE A 1 93 ? 5.245 9.968 0.836 1.00 86.88 93 PHE A N 1
ATOM 750 C CA . PHE A 1 93 ? 3.793 10.094 0.897 1.00 86.88 93 PHE A CA 1
ATOM 751 C C . PHE A 1 93 ? 3.141 8.837 1.479 1.00 86.88 93 PHE A C 1
ATOM 753 O O . PHE A 1 93 ? 2.279 8.937 2.352 1.00 86.88 93 PHE A O 1
ATOM 760 N N . ILE A 1 94 ? 3.563 7.645 1.046 1.00 83.50 94 ILE A N 1
ATOM 761 C CA . ILE A 1 94 ? 3.062 6.369 1.574 1.00 83.50 94 ILE A CA 1
ATOM 762 C C . ILE A 1 94 ? 3.381 6.272 3.070 1.00 83.50 94 ILE A C 1
ATOM 764 O O . ILE A 1 94 ? 2.469 6.072 3.877 1.00 83.50 94 ILE A O 1
ATOM 768 N N . ALA A 1 95 ? 4.639 6.495 3.456 1.00 83.88 95 ALA A N 1
ATOM 769 C CA . ALA A 1 95 ? 5.069 6.488 4.850 1.00 83.88 95 ALA A CA 1
ATOM 770 C C . ALA A 1 95 ? 4.330 7.554 5.673 1.00 83.88 95 ALA A C 1
ATOM 772 O O . ALA A 1 95 ? 3.787 7.252 6.734 1.00 83.88 95 ALA A O 1
ATOM 773 N N . GLY A 1 96 ? 4.229 8.779 5.154 1.00 85.62 96 GLY A N 1
ATOM 774 C CA . GLY A 1 96 ? 3.528 9.896 5.780 1.00 85.62 96 GLY A CA 1
ATOM 775 C C . GLY A 1 96 ? 2.039 9.623 5.981 1.00 85.62 96 GLY A C 1
ATOM 776 O O . GLY A 1 96 ? 1.514 9.892 7.058 1.00 85.62 96 GLY A O 1
ATOM 777 N N . SER A 1 97 ? 1.364 9.010 5.005 1.00 84.25 97 SER A N 1
ATOM 778 C CA . SER A 1 97 ? -0.045 8.612 5.122 1.00 84.25 97 SER A CA 1
ATOM 779 C C . SER A 1 97 ? -0.257 7.574 6.229 1.00 84.25 97 SER A C 1
ATOM 781 O O . SER A 1 97 ? -1.228 7.654 6.986 1.00 84.25 97 SER A O 1
ATOM 783 N N . PHE A 1 98 ? 0.688 6.641 6.380 1.00 81.88 98 PHE A N 1
ATOM 784 C CA . PHE A 1 98 ? 0.664 5.639 7.440 1.00 81.88 98 PHE A CA 1
ATOM 785 C C . PHE A 1 98 ? 0.980 6.234 8.812 1.00 81.88 98 PHE A C 1
ATOM 787 O O . PHE A 1 98 ? 0.323 5.876 9.786 1.00 81.88 98 PHE A O 1
ATOM 794 N N . VAL A 1 99 ? 1.932 7.166 8.902 1.00 84.75 99 VAL A N 1
ATOM 795 C CA . VAL A 1 99 ? 2.233 7.903 10.140 1.00 84.75 99 VAL A CA 1
ATOM 796 C C . VAL A 1 99 ? 1.041 8.761 10.557 1.00 84.75 99 VAL A C 1
ATOM 798 O O . VAL A 1 99 ? 0.638 8.719 11.717 1.00 84.75 99 VAL A O 1
ATOM 801 N N . TYR A 1 100 ? 0.429 9.487 9.620 1.00 86.31 100 TYR A N 1
ATOM 802 C CA . TYR A 1 100 ? -0.786 10.264 9.863 1.00 86.31 100 TYR A CA 1
ATOM 803 C C . TYR A 1 100 ? -1.903 9.378 10.419 1.00 86.31 100 TYR A C 1
ATOM 805 O O . TYR A 1 100 ? -2.514 9.698 11.441 1.00 86.31 100 TYR A O 1
ATOM 813 N N . PHE A 1 101 ? -2.122 8.220 9.793 1.00 82.56 101 PHE A N 1
ATOM 814 C CA . PHE A 1 101 ? -3.079 7.243 10.286 1.00 82.56 101 PHE A CA 1
ATOM 815 C C . PHE A 1 101 ? -2.724 6.732 11.688 1.00 82.56 101 PHE A C 1
ATOM 817 O O . PHE A 1 101 ? -3.592 6.691 12.554 1.00 82.56 101 PHE A O 1
ATOM 824 N N . TRP A 1 102 ? -1.463 6.372 11.930 1.00 82.44 102 TRP A N 1
ATOM 825 C CA . TRP A 1 102 ? -0.990 5.872 13.220 1.00 82.44 102 TRP A CA 1
ATOM 826 C C . TRP A 1 102 ? -1.210 6.880 14.350 1.00 82.44 102 TRP A C 1
ATOM 828 O O . TRP A 1 102 ? -1.701 6.513 15.417 1.00 82.44 102 TRP A O 1
ATOM 838 N N . LEU A 1 103 ? -0.890 8.154 14.112 1.00 82.81 103 LEU A N 1
ATOM 839 C CA . LEU A 1 103 ? -1.101 9.233 15.077 1.00 82.81 103 LEU A CA 1
ATOM 840 C C . LEU A 1 103 ? -2.592 9.454 15.350 1.00 82.81 103 LEU A C 1
ATOM 842 O O . LEU A 1 103 ? -2.991 9.515 16.513 1.00 82.81 103 LEU A O 1
ATOM 846 N N . GLY A 1 104 ? -3.421 9.500 14.301 1.00 77.62 104 GLY A N 1
ATOM 847 C CA . GLY A 1 104 ? -4.875 9.621 14.440 1.00 77.62 104 GLY A CA 1
ATOM 848 C C . GLY A 1 104 ? -5.499 8.435 15.180 1.00 77.62 104 GLY A C 1
ATOM 849 O O . GLY A 1 104 ? -6.347 8.620 16.051 1.00 77.62 104 GLY A O 1
ATOM 850 N N . TYR A 1 105 ? -5.029 7.220 14.892 1.00 79.31 105 TYR A N 1
ATOM 851 C CA . TYR A 1 105 ? -5.451 5.999 15.571 1.00 79.31 105 TYR A CA 1
ATOM 852 C C . TYR A 1 105 ? -5.090 6.033 17.058 1.00 79.31 105 TYR A C 1
ATOM 854 O O . TYR A 1 105 ? -5.950 5.770 17.899 1.00 79.31 105 TYR A O 1
ATOM 862 N N . ARG A 1 106 ? -3.841 6.388 17.393 1.00 76.69 106 ARG A N 1
ATOM 863 C CA . ARG A 1 106 ? -3.362 6.474 18.781 1.00 76.69 106 ARG A CA 1
ATOM 864 C C . ARG A 1 106 ? -4.078 7.541 19.596 1.00 76.69 106 ARG A C 1
ATOM 866 O O . ARG A 1 106 ? -4.411 7.279 20.748 1.00 76.69 106 ARG A O 1
ATOM 873 N N . GLY A 1 107 ? -4.291 8.724 19.019 1.00 73.25 107 GLY A N 1
ATOM 874 C CA . GLY A 1 107 ? -5.031 9.797 19.684 1.00 73.25 107 GLY A CA 1
ATOM 875 C C . GLY A 1 107 ? -6.429 9.324 20.059 1.00 73.25 107 GLY A C 1
ATOM 876 O O . GLY A 1 107 ? -6.812 9.349 21.221 1.00 73.25 107 GLY A O 1
ATOM 877 N N . ALA A 1 108 ? -7.132 8.744 19.093 1.00 69.69 108 ALA A N 1
ATOM 878 C CA . ALA A 1 108 ? -8.485 8.281 19.314 1.00 69.69 108 ALA A CA 1
ATOM 879 C C . ALA A 1 108 ? -8.582 7.089 20.284 1.00 69.69 108 ALA A C 1
ATOM 881 O O . ALA A 1 108 ? -9.460 7.069 21.140 1.00 69.69 108 ALA A O 1
ATOM 882 N N . THR A 1 109 ? -7.658 6.120 20.217 1.00 70.12 109 THR A N 1
ATOM 883 C CA . THR A 1 109 ? -7.630 4.994 21.174 1.00 70.12 109 THR A CA 1
ATOM 884 C C . THR A 1 109 ? -7.321 5.413 22.604 1.00 70.12 109 THR A C 1
ATOM 886 O O . THR A 1 109 ? -7.834 4.792 23.535 1.00 70.12 109 THR A O 1
ATOM 889 N N . ARG A 1 110 ? -6.535 6.476 22.797 1.00 68.31 110 ARG A N 1
ATOM 890 C CA . ARG A 1 110 ? -6.262 7.036 24.123 1.00 68.31 110 ARG A CA 1
ATOM 891 C C . ARG A 1 110 ? -7.508 7.672 24.745 1.00 68.31 110 ARG A C 1
ATOM 893 O O . ARG A 1 110 ? -7.737 7.484 25.936 1.00 68.31 110 ARG A O 1
ATOM 900 N N . ASP A 1 111 ? -8.326 8.348 23.944 1.00 62.31 111 ASP A N 1
ATOM 901 C CA . ASP A 1 111 ? -9.586 8.939 24.408 1.00 62.31 111 ASP A CA 1
ATOM 902 C C . ASP A 1 111 ? -10.637 7.856 24.730 1.00 62.31 111 ASP A C 1
ATOM 904 O O . ASP A 1 111 ? -11.398 7.985 25.689 1.00 62.31 111 ASP A O 1
ATOM 908 N N . TYR A 1 112 ? -10.638 6.733 23.995 1.00 63.78 112 TYR A N 1
ATOM 909 C CA . TYR A 1 112 ? -11.560 5.611 24.237 1.00 63.78 112 TYR A CA 1
ATOM 910 C C . TYR A 1 112 ? -11.300 4.853 25.533 1.00 63.78 112 TYR A C 1
ATOM 912 O O . TYR A 1 112 ? -12.258 4.436 26.180 1.00 63.78 112 TYR A O 1
ATOM 920 N N . SER A 1 113 ? -10.036 4.659 25.935 1.00 58.72 113 SER A N 1
ATOM 921 C CA . SER A 1 113 ? -9.740 3.921 27.174 1.00 58.72 113 SER A CA 1
ATOM 922 C C . SER A 1 113 ? -10.243 4.648 28.426 1.00 58.72 113 SER A C 1
ATOM 924 O O . SER A 1 113 ? -10.285 4.052 29.499 1.00 58.72 113 SER A O 1
ATOM 926 N N . GLN A 1 114 ? -10.582 5.934 28.299 1.00 60.00 114 GLN A N 1
ATOM 927 C CA . GLN A 1 114 ? -11.088 6.775 29.381 1.00 60.00 114 GLN A CA 1
ATOM 928 C C . GLN A 1 114 ? -12.599 7.034 29.293 1.00 60.00 114 GLN A C 1
ATOM 930 O O . GLN A 1 114 ? -13.192 7.460 30.283 1.00 60.00 114 GLN A O 1
ATOM 935 N N . SER A 1 115 ? -13.248 6.774 28.151 1.00 61.56 115 SER A N 1
ATOM 936 C CA . SER A 1 115 ? -14.689 6.990 27.996 1.00 61.56 115 SER A CA 1
ATOM 937 C C . SER A 1 115 ? -15.493 5.763 28.433 1.00 61.56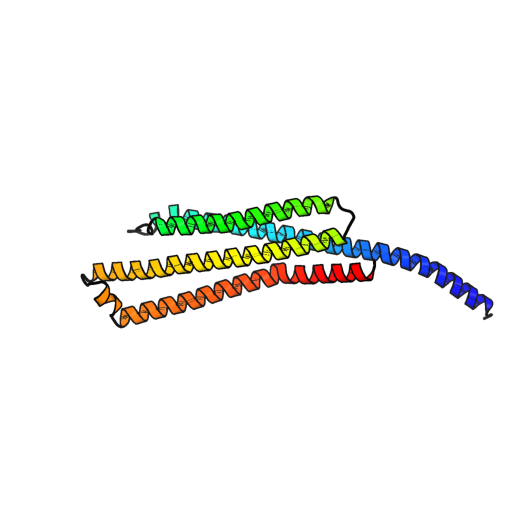 115 SER A C 1
ATOM 939 O O . SER A 1 115 ? -15.257 4.661 27.942 1.00 61.56 115 SER A O 1
ATOM 941 N N . ASN A 1 116 ? -16.501 5.958 29.285 1.00 64.62 116 ASN A N 1
ATOM 942 C CA . ASN A 1 116 ? -17.442 4.895 29.671 1.00 64.62 116 ASN A CA 1
ATOM 943 C C . ASN A 1 116 ? -18.550 4.634 28.629 1.00 64.62 116 ASN A C 1
ATOM 945 O O . ASN A 1 116 ? -19.368 3.740 28.824 1.00 64.62 116 ASN A O 1
ATOM 949 N N . ASP A 1 117 ? -18.570 5.399 27.535 1.00 76.00 117 ASP A N 1
ATOM 950 C CA . ASP A 1 117 ? -19.616 5.400 26.511 1.00 76.00 117 ASP A CA 1
ATOM 951 C C . ASP A 1 117 ? -19.212 4.516 25.319 1.00 76.00 117 ASP A C 1
ATOM 953 O O . ASP A 1 117 ? -18.452 4.925 24.433 1.00 76.00 117 ASP A O 1
ATOM 957 N N . LEU A 1 118 ? -19.705 3.274 25.318 1.00 75.00 118 LEU A N 1
ATOM 958 C CA . LEU A 1 118 ? -19.394 2.268 24.301 1.00 75.00 118 LEU A CA 1
ATOM 959 C C . LEU A 1 118 ? -19.821 2.714 22.892 1.00 75.00 118 LEU A C 1
ATOM 961 O O . LEU A 1 118 ? -19.093 2.486 21.922 1.00 75.00 118 LEU A O 1
ATOM 965 N N . LYS A 1 119 ? -20.949 3.418 22.771 1.00 79.69 119 LYS A N 1
ATOM 966 C CA . LYS A 1 119 ? -21.496 3.908 21.499 1.00 79.69 119 LYS A CA 1
ATOM 967 C C . LYS A 1 119 ? -20.559 4.904 20.826 1.00 79.69 119 LYS A C 1
ATOM 969 O O . LYS A 1 119 ? -20.253 4.774 19.634 1.00 79.69 119 LYS A O 1
ATOM 974 N N . LYS A 1 120 ? -20.019 5.855 21.597 1.00 79.94 120 LYS A N 1
ATOM 975 C CA . LYS A 1 120 ? -18.993 6.792 21.107 1.00 79.94 120 LYS A CA 1
ATOM 976 C C . LYS A 1 120 ? -17.735 6.067 20.634 1.00 79.94 120 LYS A C 1
ATOM 978 O O . LYS A 1 120 ? -17.200 6.419 19.578 1.00 79.94 120 LYS A O 1
ATOM 983 N N . VAL A 1 121 ? -17.293 5.043 21.366 1.00 77.38 121 VAL A N 1
ATOM 984 C CA . VAL A 1 121 ? -16.118 4.236 21.000 1.00 77.38 121 VAL A CA 1
ATOM 985 C C . VAL A 1 121 ? -16.343 3.521 19.665 1.00 77.38 121 VAL A C 1
ATOM 987 O O . VAL A 1 121 ? -15.532 3.676 18.750 1.00 77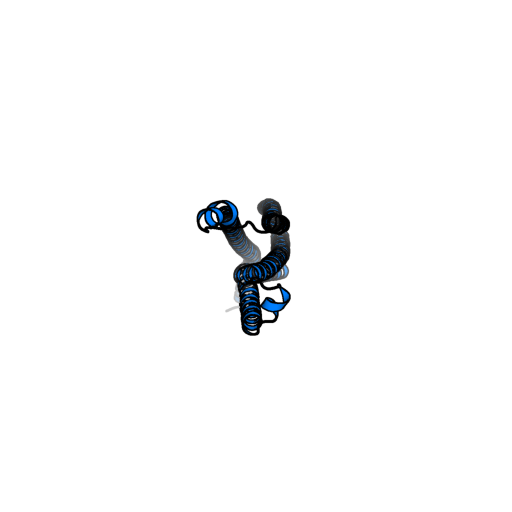.38 121 VAL A O 1
ATOM 990 N N . LEU A 1 122 ? -17.457 2.799 19.491 1.00 78.12 122 LEU A N 1
ATOM 991 C CA . LEU A 1 122 ? -17.731 2.082 18.238 1.00 78.12 122 LEU A CA 1
ATOM 992 C C . LEU A 1 122 ? -17.806 3.033 17.042 1.00 78.12 122 LEU A C 1
ATOM 994 O O . LEU A 1 122 ? -17.165 2.782 16.017 1.00 78.12 122 LEU A O 1
ATOM 998 N N . HIS A 1 123 ? -18.544 4.141 17.161 1.00 82.44 123 HIS A N 1
ATOM 999 C CA . HIS A 1 123 ? -18.680 5.109 16.069 1.00 82.44 123 HIS A CA 1
ATOM 1000 C C . HIS A 1 123 ? -17.338 5.652 15.602 1.00 82.44 123 HIS A C 1
ATOM 1002 O O . HIS A 1 123 ? -17.081 5.801 14.401 1.00 82.44 123 HIS A O 1
ATOM 1008 N N . ALA A 1 124 ? -16.481 5.977 16.556 1.00 80.19 124 ALA A N 1
ATOM 1009 C CA . ALA A 1 124 ? -15.240 6.641 16.259 1.00 80.19 124 ALA A CA 1
ATOM 1010 C C . ALA A 1 124 ? -14.183 5.639 15.731 1.00 80.19 124 ALA A C 1
ATOM 1012 O O . ALA A 1 124 ? -13.440 5.976 14.809 1.00 80.19 124 ALA A O 1
ATOM 1013 N N . ILE A 1 125 ? -14.234 4.363 16.128 1.00 78.00 125 ILE A N 1
ATOM 1014 C CA . ILE A 1 125 ? -13.407 3.294 15.535 1.00 78.00 125 ILE A CA 1
ATOM 1015 C C . ILE A 1 125 ? -13.847 2.941 14.119 1.00 78.00 125 ILE A C 1
ATOM 1017 O O . ILE A 1 125 ? -13.006 2.800 13.227 1.00 78.00 125 ILE A O 1
ATOM 1021 N N . VAL A 1 126 ? -15.157 2.872 13.870 1.00 81.62 126 VAL A N 1
ATOM 1022 C CA . VAL A 1 126 ? -15.683 2.731 12.507 1.00 81.62 126 VAL A CA 1
ATOM 1023 C C . VAL A 1 126 ? -15.191 3.892 11.640 1.00 81.62 126 VAL A C 1
ATOM 1025 O O . VAL A 1 126 ? -14.692 3.660 10.538 1.00 81.62 126 VAL A O 1
ATOM 1028 N N . ARG A 1 127 ? -15.249 5.134 12.138 1.00 83.44 127 ARG A N 1
ATOM 1029 C CA . ARG A 1 127 ? -14.739 6.314 11.421 1.00 83.44 127 ARG A CA 1
ATOM 1030 C C . ARG A 1 127 ? -13.255 6.175 11.070 1.00 83.44 127 ARG A C 1
ATOM 1032 O O . ARG A 1 127 ? -12.884 6.404 9.920 1.00 83.44 127 ARG A O 1
ATOM 1039 N N . ILE A 1 128 ? -12.422 5.760 12.020 1.00 80.69 128 ILE A N 1
ATOM 1040 C CA . ILE A 1 128 ? -10.977 5.583 11.811 1.00 80.69 128 ILE A CA 1
ATOM 1041 C C . ILE A 1 128 ? -10.689 4.499 10.775 1.00 80.69 128 ILE A C 1
ATOM 1043 O O . ILE A 1 128 ? -9.878 4.716 9.877 1.00 80.69 128 ILE A O 1
ATOM 1047 N N . LEU A 1 129 ? -11.393 3.366 10.828 1.00 81.75 129 LEU A N 1
ATOM 1048 C CA . LEU A 1 129 ? -11.274 2.305 9.822 1.00 81.75 129 LEU A CA 1
ATOM 1049 C C . LEU A 1 129 ? -11.679 2.781 8.417 1.00 81.75 129 LEU A C 1
ATOM 1051 O O . LEU A 1 129 ? -11.079 2.365 7.425 1.00 81.75 129 LEU A O 1
ATOM 1055 N N . TYR A 1 130 ? -12.663 3.677 8.306 1.00 84.56 130 TYR A N 1
ATOM 1056 C CA . TYR A 1 130 ? -13.037 4.296 7.029 1.00 84.56 130 TYR A CA 1
ATOM 1057 C C . TYR A 1 130 ? -11.960 5.247 6.498 1.00 84.56 130 TYR A C 1
ATOM 1059 O O . TYR A 1 130 ? -11.643 5.202 5.307 1.00 84.56 130 TYR A O 1
ATOM 1067 N N . VAL A 1 131 ? -11.380 6.080 7.367 1.00 83.00 131 VAL A N 1
ATOM 1068 C CA . VAL A 1 131 ? -10.252 6.954 7.007 1.00 83.00 131 VAL A CA 1
ATOM 1069 C C . VAL A 1 131 ? -9.065 6.110 6.555 1.00 83.00 131 VAL A C 1
ATOM 1071 O O . VAL A 1 131 ? -8.512 6.360 5.487 1.00 83.00 131 VAL A O 1
ATOM 1074 N N . TYR A 1 132 ? -8.743 5.052 7.300 1.00 81.75 132 TYR A N 1
ATOM 1075 C CA . TYR A 1 132 ? -7.693 4.104 6.946 1.00 81.75 132 TYR A CA 1
ATOM 1076 C C . TYR A 1 132 ? -7.908 3.488 5.570 1.00 81.75 132 TYR A C 1
ATOM 1078 O O . TYR A 1 132 ? -7.003 3.479 4.742 1.00 81.75 132 TYR A O 1
ATOM 1086 N N . ARG A 1 133 ? -9.134 3.030 5.293 1.00 84.81 133 ARG A N 1
ATOM 1087 C CA . ARG A 1 133 ? -9.507 2.491 3.984 1.00 84.81 133 ARG A CA 1
ATOM 1088 C C . ARG A 1 133 ? -9.230 3.493 2.871 1.00 84.81 133 ARG A C 1
ATOM 1090 O O . ARG A 1 133 ? -8.658 3.121 1.852 1.00 84.81 133 ARG A O 1
ATOM 1097 N N . LYS A 1 134 ? -9.629 4.753 3.055 1.00 86.88 134 LYS A N 1
ATOM 1098 C CA . LYS A 1 134 ? -9.416 5.806 2.055 1.00 86.88 134 LYS A CA 1
ATOM 1099 C C . LYS A 1 134 ? -7.924 6.069 1.829 1.00 86.88 134 LYS A C 1
ATOM 1101 O O . LYS A 1 134 ? -7.501 6.131 0.680 1.00 86.88 134 LYS A O 1
ATOM 1106 N N . LEU A 1 135 ? -7.141 6.175 2.903 1.00 84.62 135 LEU A N 1
ATOM 1107 C CA . LEU A 1 135 ? -5.692 6.381 2.830 1.00 84.62 135 LEU A CA 1
ATOM 1108 C C . LEU A 1 135 ? -4.977 5.202 2.166 1.00 84.62 135 LEU A C 1
ATOM 1110 O O . LEU A 1 135 ? -4.116 5.421 1.324 1.00 84.62 135 LEU A O 1
ATOM 1114 N N . PHE A 1 136 ? -5.376 3.968 2.475 1.00 84.75 136 PHE A N 1
ATOM 1115 C CA . PHE A 1 136 ? -4.822 2.768 1.853 1.00 84.75 136 PHE A CA 1
ATOM 1116 C C . PHE A 1 136 ? -5.029 2.762 0.335 1.00 84.75 136 PHE A C 1
ATOM 1118 O O . PHE A 1 136 ? -4.070 2.573 -0.407 1.00 84.75 136 PHE A O 1
ATOM 1125 N N . TYR A 1 137 ? -6.254 3.008 -0.144 1.00 86.44 137 TYR A N 1
ATOM 1126 C CA . TYR A 1 137 ? -6.515 3.055 -1.588 1.00 86.44 137 TYR A CA 1
ATOM 1127 C C . TYR A 1 137 ? -5.835 4.245 -2.272 1.00 86.44 137 TYR A C 1
ATOM 1129 O O . TYR A 1 137 ? -5.412 4.116 -3.417 1.00 86.44 137 TYR A O 1
ATOM 1137 N N . LEU A 1 138 ? -5.690 5.379 -1.578 1.00 88.31 138 LEU A N 1
ATOM 1138 C CA . LEU A 1 138 ? -4.931 6.523 -2.083 1.00 88.31 138 LEU A CA 1
ATOM 1139 C C . LEU A 1 138 ? -3.443 6.174 -2.244 1.00 88.31 138 LEU A C 1
ATOM 1141 O O . LEU A 1 138 ? -2.876 6.393 -3.310 1.00 88.31 138 LEU A O 1
ATOM 1145 N N . ALA A 1 139 ? -2.833 5.580 -1.215 1.00 85.00 139 ALA A N 1
ATOM 1146 C CA . ALA A 1 139 ? -1.445 5.125 -1.241 1.00 85.00 139 ALA A CA 1
ATOM 1147 C C . ALA A 1 139 ? -1.219 4.054 -2.317 1.00 85.00 139 ALA A C 1
ATOM 1149 O O . ALA A 1 139 ? -0.243 4.126 -3.058 1.00 85.00 139 ALA A O 1
ATOM 1150 N N . LEU A 1 140 ? -2.149 3.103 -2.454 1.00 86.06 140 LEU A N 1
ATOM 1151 C CA . LEU A 1 140 ? -2.114 2.089 -3.506 1.00 86.06 140 LEU A CA 1
ATOM 1152 C C . LEU A 1 140 ? -2.187 2.730 -4.898 1.00 86.06 140 LEU A C 1
ATOM 1154 O O . LEU A 1 140 ? -1.418 2.357 -5.774 1.00 86.06 140 LEU A O 1
ATOM 1158 N N . GLY A 1 141 ? -3.062 3.718 -5.100 1.00 89.00 141 GLY A N 1
ATOM 1159 C CA . GLY A 1 141 ? -3.148 4.456 -6.362 1.00 89.00 141 GLY A CA 1
ATOM 1160 C C . GLY A 1 141 ? -1.848 5.184 -6.715 1.00 89.00 141 GLY A C 1
ATOM 1161 O O . GLY A 1 141 ? -1.396 5.112 -7.854 1.00 89.00 141 GLY A O 1
ATOM 1162 N N . ILE A 1 142 ? -1.213 5.826 -5.733 1.00 87.56 142 ILE A N 1
ATOM 1163 C CA . ILE A 1 142 ? 0.078 6.506 -5.914 1.00 87.56 142 ILE A CA 1
ATOM 1164 C C . ILE A 1 142 ? 1.190 5.505 -6.237 1.00 87.56 142 ILE A C 1
ATOM 1166 O O . ILE A 1 142 ? 1.956 5.734 -7.166 1.00 87.56 142 ILE A O 1
ATOM 1170 N N . LEU A 1 143 ? 1.247 4.374 -5.529 1.00 85.69 143 LEU A N 1
ATOM 1171 C CA . LEU A 1 143 ? 2.200 3.298 -5.807 1.00 85.69 143 LEU A CA 1
ATOM 1172 C C . LEU A 1 143 ? 2.059 2.788 -7.251 1.00 85.69 143 LEU A C 1
ATOM 1174 O O . LEU A 1 143 ? 3.048 2.684 -7.971 1.00 85.69 143 LEU A O 1
ATOM 1178 N N . LEU A 1 144 ? 0.828 2.506 -7.686 1.00 90.19 144 LEU A N 1
ATOM 1179 C CA . LEU A 1 144 ? 0.527 2.078 -9.055 1.00 90.19 144 LEU A CA 1
ATOM 1180 C C . LEU A 1 144 ? 0.960 3.137 -10.085 1.00 90.19 144 LEU A C 1
ATOM 1182 O O . LEU A 1 144 ? 1.535 2.803 -11.123 1.00 90.19 144 LEU A O 1
ATOM 1186 N N . LEU A 1 145 ? 0.731 4.418 -9.794 1.00 90.00 145 LEU A N 1
ATOM 1187 C CA . LEU A 1 145 ? 1.141 5.519 -10.663 1.00 90.00 145 LEU A CA 1
ATOM 1188 C C . LEU A 1 145 ? 2.667 5.611 -10.790 1.00 90.00 145 LEU A C 1
ATOM 1190 O O . LEU A 1 145 ? 3.171 5.702 -11.905 1.00 90.00 145 LEU A O 1
ATOM 1194 N N . ILE A 1 146 ? 3.398 5.516 -9.677 1.00 87.56 146 ILE A N 1
ATOM 1195 C CA . ILE A 1 146 ? 4.868 5.524 -9.676 1.00 87.56 146 ILE A CA 1
ATOM 1196 C C . ILE A 1 146 ? 5.403 4.346 -10.482 1.00 87.56 146 ILE A C 1
ATOM 1198 O O . ILE A 1 146 ? 6.187 4.554 -11.399 1.00 87.56 146 ILE A O 1
ATOM 1202 N N . MET A 1 147 ? 4.908 3.130 -10.226 1.00 88.81 147 MET A N 1
ATOM 1203 C CA . MET A 1 147 ? 5.313 1.947 -10.993 1.00 88.81 147 MET A CA 1
ATOM 1204 C C . MET A 1 147 ? 5.056 2.114 -12.494 1.00 88.81 147 MET A C 1
ATOM 1206 O O . MET A 1 147 ? 5.863 1.664 -13.301 1.00 88.81 147 MET A O 1
ATOM 1210 N N . SER A 1 148 ? 3.967 2.784 -12.880 1.00 91.88 148 SER A N 1
ATOM 1211 C CA . SER A 1 148 ? 3.662 3.058 -14.291 1.00 91.88 148 SER A CA 1
ATOM 1212 C C . SER A 1 148 ? 4.669 4.024 -14.916 1.00 91.88 148 SER A C 1
ATOM 1214 O O . SER A 1 148 ? 5.138 3.780 -16.024 1.00 91.88 148 SER A O 1
ATOM 1216 N N . ILE A 1 149 ? 5.043 5.090 -14.203 1.00 89.50 149 ILE A N 1
ATOM 1217 C CA . ILE A 1 149 ? 6.050 6.058 -14.663 1.00 89.50 149 ILE A CA 1
ATOM 1218 C C . ILE A 1 149 ? 7.429 5.393 -14.773 1.00 89.50 149 ILE A C 1
ATOM 1220 O O . ILE A 1 149 ? 8.099 5.535 -15.801 1.00 89.50 149 ILE A O 1
ATOM 1224 N N . SER A 1 150 ? 7.838 4.632 -13.755 1.00 85.94 150 SER A N 1
ATOM 1225 C CA . SER A 1 150 ? 9.120 3.921 -13.752 1.00 85.94 150 SER A CA 1
ATOM 1226 C C . SER A 1 150 ? 9.170 2.865 -14.861 1.00 85.94 150 SER A C 1
ATOM 1228 O O . SER A 1 150 ? 10.182 2.749 -15.547 1.00 85.94 150 SER A O 1
ATOM 1230 N N . PHE A 1 151 ? 8.064 2.159 -15.125 1.00 90.44 151 PHE A N 1
ATOM 1231 C CA . PHE A 1 151 ? 7.973 1.194 -16.224 1.00 90.44 151 PHE A CA 1
ATOM 1232 C C . PHE A 1 151 ? 8.095 1.852 -17.604 1.00 90.44 151 PHE A C 1
ATOM 1234 O O . PHE A 1 151 ? 8.878 1.391 -18.432 1.00 90.44 151 PHE A O 1
ATOM 1241 N N . VAL A 1 152 ? 7.361 2.944 -17.855 1.00 90.50 152 VAL A N 1
ATOM 1242 C CA . VAL A 1 152 ? 7.445 3.680 -19.131 1.00 90.50 152 VAL A CA 1
ATOM 1243 C C . VAL A 1 152 ? 8.856 4.215 -19.355 1.00 90.50 152 VAL A C 1
ATOM 1245 O O . VAL A 1 152 ? 9.377 4.120 -20.465 1.00 90.50 152 VAL A O 1
ATOM 1248 N N . THR A 1 153 ? 9.500 4.719 -18.303 1.00 87.06 153 THR A N 1
ATOM 1249 C CA . THR A 1 153 ? 10.888 5.177 -18.408 1.00 87.06 153 THR A CA 1
ATOM 1250 C C . THR A 1 153 ? 11.831 4.012 -18.692 1.00 87.06 153 THR A C 1
ATOM 1252 O O . THR A 1 153 ? 12.640 4.104 -19.608 1.00 87.06 153 THR A O 1
ATOM 1255 N N . GLY A 1 154 ? 11.701 2.895 -17.972 1.00 85.69 154 GLY A N 1
ATOM 1256 C CA . GLY A 1 154 ? 12.517 1.704 -18.208 1.00 85.69 154 GLY A CA 1
ATOM 1257 C C . GLY A 1 154 ? 12.377 1.169 -19.635 1.00 85.69 154 GLY A C 1
ATOM 1258 O O . GLY A 1 154 ? 13.376 0.816 -20.258 1.00 85.69 154 GLY A O 1
ATOM 1259 N N . LEU A 1 155 ? 11.159 1.179 -20.190 1.00 88.25 155 LEU A N 1
ATOM 1260 C CA . LEU A 1 155 ? 10.926 0.846 -21.597 1.00 88.25 155 LEU A CA 1
ATOM 1261 C C . LEU A 1 155 ? 11.638 1.817 -22.541 1.00 88.25 155 LEU A C 1
ATOM 1263 O O . LEU A 1 155 ? 12.312 1.369 -23.465 1.00 88.25 155 LEU A O 1
ATOM 1267 N N . TYR A 1 156 ? 11.504 3.126 -22.317 1.00 85.81 156 TYR A N 1
ATOM 1268 C CA . TYR A 1 156 ? 12.152 4.140 -23.148 1.00 85.81 156 TYR A CA 1
ATOM 1269 C C . TYR A 1 156 ? 13.680 3.992 -23.130 1.00 85.81 156 TYR A C 1
ATOM 1271 O O . TYR A 1 156 ? 14.296 3.880 -24.187 1.00 85.81 156 TYR A O 1
ATOM 1279 N N . SER A 1 157 ? 14.282 3.909 -21.941 1.00 83.75 157 SER A N 1
ATOM 1280 C CA . SER A 1 157 ? 15.729 3.736 -21.778 1.00 83.75 157 SER A CA 1
ATOM 1281 C C . SER A 1 157 ? 16.229 2.425 -22.388 1.00 83.75 157 SER A C 1
ATOM 1283 O O . SER A 1 157 ? 17.285 2.403 -23.011 1.00 83.75 157 SER A O 1
ATOM 1285 N N . GLY A 1 158 ? 15.463 1.336 -22.272 1.00 83.62 158 GLY A N 1
ATOM 1286 C CA . GLY A 1 158 ? 15.816 0.060 -22.899 1.00 83.62 158 GLY A CA 1
ATOM 1287 C C . GLY A 1 158 ? 15.796 0.112 -24.431 1.00 83.62 158 GLY A C 1
ATOM 1288 O O . GLY A 1 158 ? 16.642 -0.502 -25.081 1.00 83.62 158 GLY A O 1
ATOM 1289 N N . VAL A 1 159 ? 14.855 0.860 -25.019 1.00 85.56 159 VAL A N 1
ATOM 1290 C CA . VAL A 1 159 ? 14.804 1.086 -26.472 1.00 85.56 159 VAL A CA 1
ATOM 1291 C C . VAL A 1 159 ? 15.975 1.956 -26.930 1.00 85.56 159 VAL A C 1
ATOM 1293 O O . VAL A 1 159 ? 16.601 1.637 -27.939 1.00 85.56 159 VAL A O 1
ATOM 1296 N N . ASP A 1 160 ? 16.292 3.011 -26.181 1.00 83.75 160 ASP A N 1
ATOM 1297 C CA . ASP A 1 160 ? 17.386 3.937 -26.485 1.00 83.75 160 ASP A CA 1
ATOM 1298 C C . ASP A 1 160 ? 18.766 3.264 -26.435 1.00 83.75 160 ASP A C 1
ATOM 1300 O O . ASP A 1 160 ? 19.559 3.405 -27.369 1.00 83.75 160 ASP A O 1
ATOM 1304 N N . LEU A 1 161 ? 19.013 2.438 -25.412 1.00 82.50 161 LEU A N 1
ATOM 1305 C CA . LEU A 1 161 ? 20.228 1.624 -25.295 1.00 82.50 161 LEU A CA 1
ATOM 1306 C C . LEU A 1 161 ? 20.408 0.700 -26.503 1.00 82.50 161 LEU A C 1
ATOM 1308 O O . LEU A 1 161 ? 21.471 0.677 -27.120 1.00 82.50 161 LEU A O 1
ATOM 1312 N N . LYS A 1 162 ? 19.349 -0.013 -26.902 1.00 81.75 162 LYS A N 1
ATOM 1313 C CA . LYS A 1 162 ? 19.392 -0.874 -28.091 1.00 81.75 162 LYS A CA 1
ATOM 1314 C C . LYS A 1 162 ? 19.617 -0.098 -29.387 1.00 81.75 162 LYS A C 1
ATOM 1316 O O . LYS A 1 162 ? 20.262 -0.618 -30.295 1.00 81.75 162 LYS A O 1
ATOM 1321 N N . ALA A 1 163 ? 19.076 1.114 -29.500 1.00 83.25 163 ALA A N 1
ATOM 1322 C CA . ALA A 1 163 ? 19.315 1.973 -30.656 1.00 83.25 163 ALA A CA 1
ATOM 1323 C C . ALA A 1 163 ? 20.791 2.382 -30.755 1.00 83.25 163 ALA A C 1
ATOM 1325 O O . ALA A 1 163 ? 21.381 2.273 -31.832 1.00 83.25 163 ALA A O 1
ATOM 1326 N N . HIS A 1 164 ? 21.406 2.733 -29.622 1.00 82.50 164 HIS A N 1
ATOM 1327 C CA . HIS A 1 164 ? 22.833 3.042 -29.538 1.00 82.50 164 HIS A CA 1
ATOM 1328 C C . HIS A 1 164 ? 23.718 1.833 -29.879 1.00 82.50 164 HIS A C 1
ATOM 1330 O O . HIS A 1 164 ? 24.660 1.978 -30.657 1.00 82.50 164 HIS A O 1
ATOM 1336 N N . GLU A 1 165 ? 23.403 0.636 -29.372 1.00 83.81 165 GLU A N 1
ATOM 1337 C CA . GLU A 1 165 ? 24.150 -0.597 -29.682 1.00 83.81 165 GLU A CA 1
ATOM 1338 C C . GLU A 1 165 ? 24.126 -0.955 -31.175 1.00 83.81 165 GLU A C 1
ATOM 1340 O O . GLU A 1 165 ? 25.103 -1.476 -31.712 1.00 83.81 165 GLU A O 1
ATOM 1345 N N . LEU A 1 166 ? 23.012 -0.675 -31.854 1.00 83.38 166 LEU A N 1
ATOM 1346 C CA . LEU A 1 166 ? 22.820 -0.982 -33.273 1.00 83.38 166 LEU A CA 1
ATOM 1347 C C . LEU A 1 166 ? 23.286 0.146 -34.208 1.00 83.38 166 LEU A C 1
ATOM 1349 O O . LEU A 1 166 ? 23.221 -0.023 -35.426 1.00 83.38 166 LEU A O 1
ATOM 1353 N N . GLY A 1 167 ? 23.732 1.288 -33.670 1.00 80.88 167 GLY A N 1
ATOM 1354 C CA . GLY A 1 167 ? 24.090 2.472 -34.458 1.00 80.88 167 GLY A CA 1
ATOM 1355 C C . GLY A 1 167 ? 22.928 3.023 -35.296 1.00 80.88 167 GLY A C 1
ATOM 1356 O O . GLY A 1 167 ? 23.156 3.664 -36.321 1.00 80.88 167 GLY A O 1
ATOM 1357 N N . ALA A 1 168 ? 21.690 2.735 -34.892 1.00 81.12 168 ALA A N 1
ATOM 1358 C CA . ALA A 1 168 ? 20.469 3.069 -35.616 1.00 81.12 168 ALA A CA 1
ATOM 1359 C C . ALA A 1 168 ? 19.708 4.192 -34.901 1.00 81.12 168 ALA A C 1
ATOM 1361 O O . ALA A 1 168 ? 19.903 4.439 -33.711 1.00 81.12 168 ALA A O 1
ATOM 1362 N N . THR A 1 169 ? 18.814 4.881 -35.613 1.00 81.00 169 THR A N 1
ATOM 1363 C CA . THR A 1 169 ? 17.973 5.893 -34.963 1.00 81.00 169 THR A CA 1
ATOM 1364 C C . THR A 1 169 ? 16.878 5.232 -34.120 1.00 81.00 169 THR A C 1
ATOM 1366 O O . THR A 1 169 ? 16.428 4.118 -34.402 1.00 81.00 169 THR A O 1
ATOM 1369 N N . LEU A 1 170 ? 16.412 5.932 -33.081 1.00 75.00 170 LEU A N 1
ATOM 1370 C CA . LEU A 1 170 ? 15.381 5.437 -32.158 1.00 75.00 170 LEU A CA 1
ATOM 1371 C C . LEU A 1 170 ? 14.093 5.006 -32.889 1.00 75.00 170 LEU A C 1
ATOM 1373 O O . LEU A 1 170 ? 13.419 4.053 -32.494 1.00 75.00 170 LEU A O 1
ATOM 1377 N N . THR A 1 171 ? 13.760 5.694 -33.982 1.00 76.19 171 THR A N 1
ATOM 1378 C CA . THR A 1 171 ? 12.602 5.416 -34.842 1.00 76.19 171 THR A CA 1
ATOM 1379 C C . THR A 1 171 ? 12.748 4.125 -35.638 1.00 76.19 171 THR A C 1
ATOM 1381 O O . THR A 1 171 ? 11.762 3.411 -35.819 1.00 76.19 171 THR A O 1
ATOM 1384 N N . ASP A 1 172 ? 13.965 3.777 -36.053 1.00 75.81 172 ASP A N 1
ATOM 1385 C CA . ASP A 1 172 ? 14.216 2.571 -36.846 1.00 75.81 172 ASP A CA 1
ATOM 1386 C C . ASP A 1 172 ? 14.117 1.315 -35.973 1.00 75.81 172 ASP A C 1
ATOM 1388 O O . ASP A 1 172 ? 13.511 0.315 -36.361 1.00 75.81 172 ASP A O 1
ATOM 1392 N N . VAL A 1 173 ? 14.648 1.389 -34.749 1.00 75.56 173 VAL A N 1
ATOM 1393 C CA . VAL A 1 173 ? 14.622 0.272 -33.794 1.00 75.56 173 VAL A CA 1
ATOM 1394 C C . VAL A 1 173 ? 13.237 0.075 -33.188 1.00 75.56 173 VAL A C 1
ATOM 1396 O O . VAL A 1 173 ? 12.774 -1.059 -33.077 1.00 75.56 173 VAL A O 1
ATOM 1399 N N . SER A 1 174 ? 12.533 1.156 -32.845 1.00 73.38 174 SER A N 1
ATOM 1400 C CA . SER A 1 174 ? 11.169 1.069 -32.301 1.00 73.38 174 SER A CA 1
ATOM 1401 C C . SER A 1 174 ? 10.141 0.554 -33.314 1.00 73.38 174 SER A C 1
ATOM 1403 O O . SER A 1 174 ? 9.167 -0.082 -32.914 1.00 73.38 174 SER A O 1
ATOM 1405 N N . SER A 1 175 ? 10.377 0.763 -34.613 1.00 78.19 175 SER A N 1
ATOM 1406 C CA . SER A 1 175 ? 9.505 0.278 -35.692 1.00 78.19 175 SER A CA 1
ATOM 1407 C C . SER A 1 175 ? 9.777 -1.178 -36.085 1.00 78.19 175 SER A C 1
ATOM 1409 O O . SER A 1 175 ? 9.007 -1.768 -36.847 1.00 78.19 175 SER A O 1
ATOM 1411 N N . ALA A 1 176 ? 10.855 -1.785 -35.574 1.00 83.62 176 ALA A N 1
ATOM 1412 C CA . ALA A 1 176 ? 11.186 -3.166 -35.881 1.00 83.62 176 ALA A CA 1
ATOM 1413 C C . ALA A 1 176 ? 10.106 -4.121 -35.321 1.00 83.62 176 ALA A C 1
ATOM 1415 O O . ALA A 1 176 ? 9.766 -4.037 -34.135 1.00 83.62 176 ALA A O 1
ATOM 1416 N N . PRO A 1 177 ? 9.595 -5.086 -36.115 1.00 84.62 177 PRO A N 1
ATOM 1417 C CA . PRO A 1 177 ? 8.518 -5.985 -35.688 1.00 84.62 177 PRO A CA 1
ATOM 1418 C C . PRO A 1 177 ? 8.817 -6.747 -34.389 1.00 84.62 177 PRO A C 1
ATOM 1420 O O . PRO A 1 177 ? 7.929 -6.940 -33.561 1.00 84.62 177 PRO A O 1
ATOM 1423 N N . GLU A 1 178 ? 10.072 -7.153 -34.184 1.00 84.50 178 GLU A N 1
ATOM 1424 C CA . GLU A 1 178 ? 10.514 -7.851 -32.969 1.00 84.50 178 GLU A CA 1
ATOM 1425 C C . GLU A 1 178 ? 10.554 -6.929 -31.736 1.00 84.50 178 GLU A C 1
ATOM 1427 O O . GLU A 1 178 ? 10.240 -7.357 -30.621 1.00 84.50 178 GLU A O 1
ATOM 1432 N N . MET A 1 179 ? 10.857 -5.640 -31.930 1.00 85.50 179 MET A N 1
ATOM 1433 C CA . MET A 1 179 ? 10.827 -4.634 -30.865 1.00 85.50 179 MET A CA 1
ATOM 1434 C C . MET A 1 179 ? 9.386 -4.357 -30.433 1.00 85.50 179 MET A C 1
ATOM 1436 O O . MET A 1 179 ? 9.082 -4.387 -29.243 1.00 85.50 179 MET A O 1
ATOM 1440 N N . ILE A 1 180 ? 8.477 -4.184 -31.399 1.00 87.00 180 ILE A N 1
ATOM 1441 C CA . ILE A 1 180 ? 7.048 -3.967 -31.142 1.00 87.00 180 ILE A CA 1
ATOM 1442 C C . ILE A 1 180 ? 6.457 -5.152 -30.373 1.00 87.00 180 ILE A C 1
ATOM 1444 O O . ILE A 1 180 ? 5.788 -4.944 -29.362 1.00 87.00 180 ILE A O 1
ATOM 1448 N N . LYS A 1 181 ? 6.743 -6.396 -30.787 1.00 88.31 181 LYS A N 1
ATOM 1449 C CA . LYS A 1 181 ? 6.317 -7.598 -30.045 1.00 88.31 181 LYS A CA 1
ATOM 1450 C C . LYS A 1 181 ? 6.812 -7.578 -28.600 1.00 88.31 181 LYS A C 1
ATOM 1452 O O . LYS A 1 181 ? 6.037 -7.866 -27.691 1.00 88.31 181 LYS A O 1
ATOM 1457 N N . THR A 1 182 ? 8.076 -7.213 -28.385 1.00 88.62 182 THR A N 1
ATOM 1458 C CA . THR A 1 182 ? 8.680 -7.152 -27.046 1.00 88.62 182 THR A CA 1
ATOM 1459 C C . THR A 1 182 ? 8.026 -6.071 -26.182 1.00 88.62 182 THR A C 1
ATOM 1461 O O . THR A 1 182 ? 7.684 -6.336 -25.032 1.00 88.62 182 THR A O 1
ATOM 1464 N N . ILE A 1 183 ? 7.778 -4.882 -26.739 1.00 89.69 183 ILE A N 1
ATOM 1465 C CA . ILE A 1 183 ? 7.087 -3.781 -26.050 1.00 89.69 183 ILE A CA 1
ATOM 1466 C C . ILE A 1 183 ? 5.655 -4.191 -25.685 1.00 89.69 183 ILE A C 1
ATOM 1468 O O . ILE A 1 183 ? 5.244 -4.032 -24.537 1.00 89.69 183 ILE A O 1
ATOM 1472 N N . VAL A 1 184 ? 4.904 -4.771 -26.627 1.00 93.00 184 VAL A N 1
ATOM 1473 C CA . VAL A 1 184 ? 3.525 -5.233 -26.396 1.00 93.00 184 VAL A CA 1
ATOM 1474 C C . VAL A 1 184 ? 3.480 -6.325 -25.328 1.00 93.00 184 VAL A C 1
ATOM 1476 O O . VAL A 1 184 ? 2.633 -6.275 -24.432 1.00 93.00 184 VAL A O 1
ATOM 1479 N N . LEU A 1 185 ? 4.403 -7.289 -25.376 1.00 93.31 185 LEU A N 1
ATOM 1480 C CA . LEU A 1 185 ? 4.517 -8.331 -24.358 1.00 93.31 185 LEU A CA 1
ATOM 148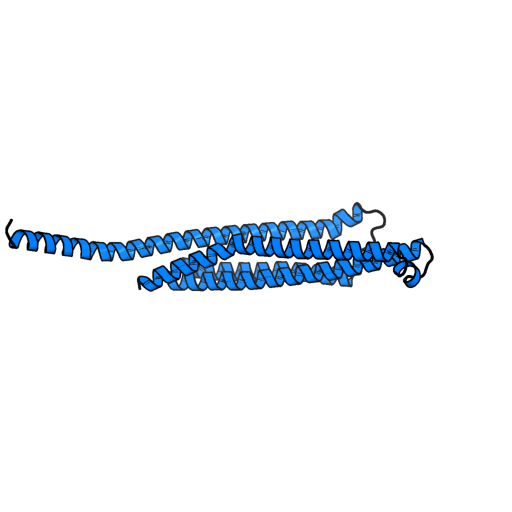1 C C . LEU A 1 185 ? 4.849 -7.729 -22.986 1.00 93.31 185 LEU A C 1
ATOM 1483 O O . LEU A 1 185 ? 4.194 -8.068 -22.002 1.00 93.31 185 LEU A O 1
ATOM 1487 N N . GLY A 1 186 ? 5.804 -6.798 -22.927 1.00 92.31 186 GLY A N 1
ATOM 1488 C CA . GLY A 1 186 ? 6.175 -6.085 -21.706 1.00 92.31 186 GLY A CA 1
ATOM 1489 C C . GLY A 1 186 ? 4.994 -5.336 -21.090 1.00 92.31 186 GLY A C 1
ATOM 1490 O O . GLY A 1 186 ? 4.716 -5.503 -19.904 1.00 92.31 186 GLY A O 1
ATOM 1491 N N . ILE A 1 187 ? 4.247 -4.572 -21.895 1.00 94.38 187 ILE A N 1
ATOM 1492 C CA . ILE A 1 187 ? 3.034 -3.865 -21.455 1.00 94.38 187 ILE A CA 1
ATOM 1493 C C . ILE A 1 187 ? 1.981 -4.858 -20.955 1.00 94.38 187 ILE A C 1
ATOM 1495 O O . ILE A 1 187 ? 1.364 -4.630 -19.917 1.00 94.38 187 ILE A O 1
ATOM 1499 N N . THR A 1 188 ? 1.788 -5.977 -21.655 1.00 95.75 188 THR A N 1
ATOM 1500 C CA . THR A 1 188 ? 0.814 -7.005 -21.259 1.00 95.75 188 THR A CA 1
ATOM 1501 C C . THR A 1 188 ? 1.165 -7.600 -19.896 1.00 95.75 188 THR A C 1
ATOM 1503 O O . THR A 1 188 ? 0.312 -7.659 -19.011 1.00 95.75 188 THR A O 1
ATOM 1506 N N . ILE A 1 189 ? 2.428 -7.988 -19.694 1.00 95.06 189 ILE A N 1
ATOM 1507 C CA . ILE A 1 189 ? 2.920 -8.511 -18.412 1.00 95.06 189 ILE A CA 1
ATOM 1508 C C . ILE A 1 189 ? 2.765 -7.455 -17.314 1.00 95.06 189 ILE A C 1
ATOM 1510 O O . ILE A 1 189 ? 2.276 -7.770 -16.229 1.00 95.06 189 ILE A O 1
ATOM 1514 N N . PHE A 1 190 ? 3.120 -6.201 -17.602 1.00 93.88 190 PHE A N 1
ATOM 1515 C CA . PHE A 1 190 ? 2.992 -5.099 -16.655 1.00 93.88 190 PHE A CA 1
ATOM 1516 C C . PHE A 1 190 ? 1.536 -4.866 -16.231 1.00 93.88 190 PHE A C 1
ATOM 1518 O O . PHE A 1 190 ? 1.254 -4.754 -15.040 1.00 93.88 190 PHE A O 1
ATOM 1525 N N . LEU A 1 191 ? 0.588 -4.872 -17.171 1.00 94.81 191 LEU A N 1
ATOM 1526 C CA . LEU A 1 191 ? -0.838 -4.725 -16.868 1.00 94.81 191 LEU A CA 1
ATOM 1527 C C . LEU A 1 191 ? -1.374 -5.884 -16.022 1.00 94.81 191 LEU A C 1
ATOM 1529 O O . LEU A 1 191 ? -2.107 -5.649 -15.059 1.00 94.81 191 LEU A O 1
ATOM 1533 N N . VAL A 1 192 ? -0.986 -7.124 -16.335 1.00 96.31 192 VAL A N 1
ATOM 1534 C CA . VAL A 1 192 ? -1.354 -8.303 -15.532 1.00 96.31 192 VAL A CA 1
ATOM 1535 C C . VAL A 1 192 ? -0.781 -8.190 -14.120 1.00 96.31 192 VAL A C 1
ATOM 1537 O O . VAL A 1 192 ? -1.495 -8.434 -13.145 1.00 96.31 192 VAL A O 1
ATOM 1540 N N . PHE A 1 193 ? 0.477 -7.768 -13.993 1.00 93.31 193 PHE A N 1
ATOM 1541 C CA . PHE A 1 193 ? 1.127 -7.560 -12.704 1.00 93.31 193 PHE A CA 1
ATOM 1542 C C . PHE A 1 193 ? 0.430 -6.467 -11.882 1.00 93.31 193 PHE A C 1
ATOM 1544 O O . PHE A 1 193 ? 0.101 -6.689 -10.718 1.00 93.31 193 PHE A O 1
ATOM 1551 N N . MET A 1 194 ? 0.119 -5.325 -12.496 1.00 93.00 194 MET A N 1
ATOM 1552 C CA . MET A 1 194 ? -0.604 -4.211 -11.873 1.00 93.00 194 MET A CA 1
ATOM 1553 C C . MET A 1 194 ? -1.999 -4.624 -11.396 1.00 93.00 194 MET A C 1
ATOM 1555 O O . MET A 1 194 ? -2.381 -4.343 -10.257 1.00 93.00 194 MET A O 1
ATOM 1559 N N . ALA A 1 195 ? -2.750 -5.338 -12.238 1.00 92.62 195 ALA A N 1
ATOM 1560 C CA . ALA A 1 195 ? -4.063 -5.866 -11.884 1.00 92.62 195 ALA A CA 1
ATOM 1561 C C . ALA A 1 195 ? -3.968 -6.877 -10.731 1.00 92.62 195 ALA A C 1
ATOM 1563 O O . ALA A 1 195 ? -4.758 -6.812 -9.785 1.00 92.62 195 ALA A O 1
ATOM 1564 N N . GLY A 1 196 ? -2.975 -7.769 -10.770 1.00 91.94 196 GLY A N 1
ATOM 1565 C CA . GLY A 1 196 ? -2.698 -8.733 -9.709 1.00 91.94 196 GLY A CA 1
ATOM 1566 C C . GLY A 1 196 ? -2.354 -8.056 -8.384 1.00 91.94 196 GLY A C 1
ATOM 1567 O O . GLY A 1 196 ? -2.943 -8.383 -7.354 1.00 91.94 196 GLY A O 1
ATOM 1568 N N . LEU A 1 197 ? -1.468 -7.059 -8.406 1.00 89.75 197 LEU A N 1
ATOM 1569 C CA . LEU A 1 197 ? -1.058 -6.301 -7.226 1.00 89.75 197 LEU A CA 1
ATOM 1570 C C . LEU A 1 197 ? -2.232 -5.525 -6.622 1.00 89.75 197 LEU A C 1
ATOM 1572 O O . LEU A 1 197 ? -2.432 -5.561 -5.403 1.00 89.75 197 LEU A O 1
ATOM 1576 N N . PHE A 1 198 ? -3.055 -4.883 -7.456 1.00 90.69 198 PHE A N 1
ATOM 1577 C CA . PHE A 1 198 ? -4.273 -4.211 -7.009 1.00 90.69 198 PHE A CA 1
ATOM 1578 C C . PHE A 1 198 ? -5.275 -5.198 -6.398 1.00 90.69 198 PHE A C 1
ATOM 1580 O O . PHE A 1 198 ? -5.812 -4.943 -5.315 1.00 90.69 198 PHE A O 1
ATOM 1587 N N . ALA A 1 199 ? -5.518 -6.335 -7.055 1.00 89.19 199 ALA A N 1
ATOM 1588 C CA . ALA A 1 199 ? -6.452 -7.353 -6.586 1.00 89.19 199 ALA A CA 1
ATOM 1589 C C . ALA A 1 199 ? -5.996 -7.971 -5.258 1.00 89.19 199 ALA A C 1
ATOM 1591 O O . ALA A 1 199 ? -6.794 -8.041 -4.320 1.00 89.19 199 ALA A O 1
ATOM 1592 N N . LEU A 1 200 ? -4.717 -8.346 -5.148 1.00 87.75 200 LEU A N 1
ATOM 1593 C CA . LEU A 1 200 ? -4.110 -8.906 -3.941 1.00 87.75 200 LEU A CA 1
ATOM 1594 C C . LEU A 1 200 ? -4.181 -7.914 -2.777 1.00 87.75 200 LEU A C 1
ATOM 1596 O O . LEU A 1 200 ? -4.651 -8.265 -1.695 1.00 87.75 200 LEU A O 1
ATOM 1600 N N . SER A 1 201 ? -3.790 -6.660 -3.013 1.00 81.00 201 SER A N 1
ATOM 1601 C CA . SER A 1 201 ? -3.825 -5.585 -2.012 1.00 81.00 201 SER A CA 1
ATOM 1602 C C . SER A 1 201 ? -5.251 -5.303 -1.535 1.00 81.00 201 SER A C 1
ATOM 1604 O O . SER A 1 201 ? -5.527 -5.264 -0.334 1.00 81.00 201 SER A O 1
ATOM 1606 N N . SER A 1 202 ? -6.195 -5.179 -2.472 1.00 83.75 202 SER A N 1
ATOM 1607 C CA . SER A 1 202 ? -7.611 -4.932 -2.173 1.00 83.75 202 SER A CA 1
ATOM 1608 C C . SER A 1 202 ? -8.272 -6.114 -1.465 1.00 83.75 202 SER A C 1
ATOM 1610 O O . SER A 1 202 ? -9.162 -5.938 -0.630 1.00 83.75 202 SER A O 1
ATOM 1612 N N . TRP A 1 203 ? -7.878 -7.341 -1.806 1.00 86.12 203 TRP A N 1
ATOM 1613 C CA . TRP A 1 203 ? -8.333 -8.551 -1.130 1.00 86.12 203 TRP A CA 1
ATOM 1614 C C . TRP A 1 203 ? -7.766 -8.641 0.288 1.00 86.12 203 TRP A C 1
ATOM 1616 O O . TRP A 1 203 ? -8.529 -8.848 1.233 1.00 86.12 203 TRP A O 1
ATOM 1626 N N . GLY A 1 204 ? -6.463 -8.401 0.452 1.00 80.81 204 GLY A N 1
ATOM 1627 C CA . GLY A 1 204 ? -5.790 -8.365 1.747 1.00 80.81 204 GLY A CA 1
ATOM 1628 C C . GLY A 1 204 ? -6.440 -7.349 2.683 1.00 80.81 204 GLY A C 1
ATOM 1629 O O . GLY A 1 204 ? -6.812 -7.695 3.803 1.00 80.81 204 GLY A O 1
ATOM 1630 N N . PHE A 1 205 ? -6.705 -6.135 2.192 1.00 79.56 205 PHE A N 1
ATOM 1631 C CA . PHE A 1 205 ? -7.414 -5.113 2.959 1.00 79.56 205 PHE A CA 1
ATOM 1632 C C . PHE A 1 205 ? -8.830 -5.554 3.351 1.00 79.56 205 PHE A C 1
ATOM 1634 O O . PHE A 1 205 ? -9.222 -5.437 4.514 1.00 79.56 205 PHE A O 1
ATOM 1641 N N . ARG A 1 206 ? -9.618 -6.085 2.404 1.00 81.19 206 ARG A N 1
ATOM 1642 C CA . ARG A 1 206 ? -10.984 -6.562 2.687 1.00 81.19 206 ARG A CA 1
ATOM 1643 C C . ARG A 1 206 ? -10.991 -7.662 3.746 1.00 81.19 206 ARG A C 1
ATOM 1645 O O . ARG A 1 206 ? -11.795 -7.596 4.673 1.00 81.19 206 ARG A O 1
ATOM 1652 N N . LYS A 1 207 ? -10.069 -8.620 3.653 1.00 79.81 207 LYS A N 1
ATOM 1653 C CA . LYS A 1 207 ? -9.947 -9.724 4.611 1.00 79.81 207 LYS A CA 1
ATOM 1654 C C . LYS A 1 207 ? -9.493 -9.246 5.991 1.00 79.81 207 LYS A C 1
ATOM 1656 O O . LYS A 1 207 ? -10.018 -9.718 6.997 1.00 79.81 207 LYS A O 1
ATOM 1661 N N . LEU A 1 208 ? -8.545 -8.310 6.036 1.00 74.06 208 LEU A N 1
ATOM 1662 C CA . LEU A 1 208 ? -7.967 -7.811 7.281 1.00 74.06 208 LEU A CA 1
ATOM 1663 C C . LEU A 1 208 ? -8.821 -6.767 7.985 1.00 74.06 208 LEU A C 1
ATOM 1665 O O . LEU A 1 208 ? -8.735 -6.710 9.199 1.00 74.06 208 LEU A O 1
ATOM 1669 N N . TYR A 1 209 ? -9.607 -5.953 7.278 1.00 74.19 209 TYR A N 1
ATOM 1670 C CA . TYR A 1 209 ? -10.311 -4.807 7.871 1.00 74.19 209 TYR A CA 1
ATOM 1671 C C . TYR A 1 209 ? -11.805 -4.772 7.551 1.00 74.19 209 TYR A C 1
ATOM 1673 O O . TYR A 1 209 ? -12.595 -4.328 8.382 1.00 74.19 209 TYR A O 1
ATOM 1681 N N . GLY A 1 210 ? -12.226 -5.287 6.393 1.00 74.75 210 GLY A N 1
ATOM 1682 C CA . GLY A 1 210 ? -13.640 -5.320 6.000 1.00 74.75 210 GLY A CA 1
ATOM 1683 C C . GLY A 1 210 ? -14.502 -6.114 6.982 1.00 74.75 210 GLY A C 1
ATOM 1684 O O . GLY A 1 210 ? -15.535 -5.623 7.433 1.00 74.75 210 GLY A O 1
ATOM 1685 N N . ASN A 1 211 ? -14.022 -7.287 7.402 1.00 78.81 211 ASN A N 1
ATOM 1686 C CA . ASN A 1 211 ? -14.718 -8.123 8.383 1.00 78.81 211 ASN A CA 1
ATOM 1687 C C . ASN A 1 211 ? -14.853 -7.443 9.754 1.00 78.81 211 ASN A C 1
ATOM 1689 O O . ASN A 1 211 ? -15.866 -7.622 10.424 1.00 78.81 211 ASN A O 1
ATOM 1693 N N . TYR A 1 212 ? -13.860 -6.652 10.175 1.00 76.88 212 TYR A N 1
ATOM 1694 C CA . TYR A 1 212 ? -13.949 -5.909 11.434 1.00 76.88 212 TYR A CA 1
ATOM 1695 C C . TYR A 1 212 ? -14.954 -4.763 11.348 1.00 76.88 212 TYR A C 1
ATOM 1697 O O . TYR A 1 212 ? -15.701 -4.560 12.296 1.00 76.88 212 TYR A O 1
ATOM 1705 N N . ILE A 1 213 ? -15.028 -4.056 10.213 1.00 76.44 213 ILE A N 1
ATOM 1706 C CA . ILE A 1 213 ? -16.024 -2.992 10.008 1.00 76.44 213 ILE A CA 1
ATOM 1707 C C . ILE A 1 213 ? -17.446 -3.554 10.105 1.00 76.44 213 ILE A C 1
ATOM 1709 O O . ILE A 1 213 ? -18.293 -2.926 10.734 1.00 76.44 213 ILE A O 1
ATOM 1713 N N . ILE A 1 214 ? -17.707 -4.716 9.495 1.00 80.62 214 ILE A N 1
ATOM 1714 C CA . ILE A 1 214 ? -19.026 -5.365 9.547 1.00 80.62 214 ILE A CA 1
ATOM 1715 C C . ILE A 1 214 ? -19.370 -5.726 10.993 1.00 80.62 214 ILE A C 1
ATOM 1717 O O . ILE A 1 214 ? -20.381 -5.257 11.503 1.00 80.62 214 ILE A O 1
ATOM 1721 N N . LYS A 1 215 ? -18.472 -6.438 11.686 1.00 78.75 215 LYS A N 1
ATOM 1722 C CA . LYS A 1 215 ? -18.678 -6.838 13.086 1.00 78.75 215 LYS A CA 1
ATOM 1723 C C . LYS A 1 215 ? -18.881 -5.651 14.022 1.00 78.75 215 LYS A C 1
ATOM 1725 O O . LYS A 1 215 ? -19.724 -5.707 14.898 1.00 78.75 215 LYS A O 1
ATOM 1730 N N . LEU A 1 216 ? -18.126 -4.566 13.840 1.00 78.00 216 LEU A N 1
ATOM 1731 C CA . LEU A 1 216 ? -18.290 -3.355 14.649 1.00 78.00 216 LEU A CA 1
ATOM 1732 C C . LEU A 1 216 ? -19.632 -2.664 14.386 1.00 78.00 216 LEU A C 1
ATOM 1734 O O . LEU A 1 216 ? -20.214 -2.121 15.314 1.00 78.00 216 LEU A O 1
ATOM 1738 N N . LYS A 1 217 ? -20.139 -2.683 13.148 1.00 77.88 217 LYS A N 1
ATOM 1739 C CA . LYS A 1 217 ? -21.479 -2.161 12.842 1.00 77.88 217 LYS A CA 1
ATOM 1740 C C . LYS A 1 217 ? -22.590 -3.040 13.407 1.00 77.88 217 LYS A C 1
ATOM 1742 O O . LYS A 1 217 ? -23.588 -2.495 13.858 1.00 77.88 217 LYS A O 1
ATOM 1747 N N . GLU A 1 218 ? -22.417 -4.358 13.386 1.00 82.25 218 GLU A N 1
ATOM 1748 C CA . GLU A 1 218 ? -23.344 -5.298 14.026 1.00 82.25 218 GLU A CA 1
ATOM 1749 C C . GLU A 1 218 ? -23.411 -5.041 15.531 1.00 82.25 218 GLU A C 1
ATOM 1751 O O . GLU A 1 218 ? -24.499 -4.817 16.041 1.00 82.25 218 GLU A O 1
ATOM 1756 N N . THR A 1 219 ? -22.267 -4.927 16.215 1.00 74.62 219 THR A N 1
ATOM 1757 C CA . THR A 1 219 ? -22.232 -4.577 17.646 1.00 74.62 219 THR A CA 1
ATOM 1758 C C . THR A 1 219 ? -22.880 -3.213 17.930 1.00 74.62 219 THR A C 1
ATOM 1760 O O . THR A 1 219 ? -23.495 -3.039 18.975 1.00 74.62 219 THR A O 1
ATOM 1763 N N . LEU A 1 220 ? -22.756 -2.234 17.022 1.00 79.62 220 LEU A N 1
ATOM 1764 C CA . LEU A 1 220 ? -23.395 -0.919 17.178 1.00 79.62 220 LEU A CA 1
ATOM 1765 C C . LEU A 1 220 ? -24.916 -1.029 17.064 1.00 79.62 220 LEU A C 1
ATOM 1767 O O . LEU A 1 220 ? -25.628 -0.431 17.857 1.00 79.62 220 LEU A O 1
ATOM 1771 N N . LYS A 1 221 ? -25.395 -1.832 16.110 1.00 80.38 221 LYS A N 1
ATOM 1772 C CA . LYS A 1 221 ? -26.820 -2.108 15.941 1.00 80.38 221 LYS A CA 1
ATOM 1773 C C . LYS A 1 221 ? -27.393 -2.876 17.137 1.00 80.38 221 LYS A C 1
ATOM 1775 O O . LYS A 1 221 ? -28.462 -2.521 17.602 1.00 80.38 221 LYS A O 1
ATOM 1780 N N . GLU A 1 222 ? -26.669 -3.876 17.645 1.00 74.75 222 GLU A N 1
ATOM 1781 C CA . GLU A 1 222 ? -27.042 -4.606 18.866 1.00 74.75 222 GLU A CA 1
ATOM 1782 C C . GLU A 1 222 ? -27.133 -3.653 20.071 1.00 74.75 222 GLU A C 1
ATOM 1784 O O . GLU A 1 222 ? -28.048 -3.782 20.870 1.00 74.75 222 GLU A O 1
ATOM 1789 N N . LEU A 1 223 ? -26.231 -2.670 20.188 1.00 75.81 223 LEU A N 1
ATOM 1790 C CA . LEU A 1 223 ? -26.275 -1.668 21.259 1.00 75.81 223 LEU A CA 1
ATOM 1791 C C . LEU A 1 223 ? -27.471 -0.706 21.125 1.00 75.81 223 LEU A C 1
ATOM 1793 O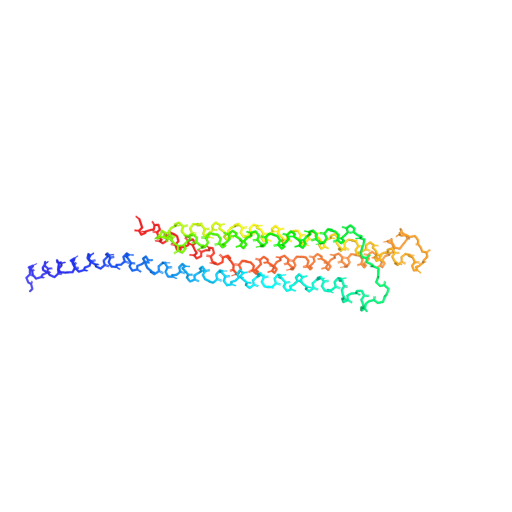 O . LEU A 1 223 ? -28.112 -0.406 22.125 1.00 75.81 223 LEU A O 1
ATOM 1797 N N . ASP A 1 224 ? -27.791 -0.259 19.906 1.00 75.75 224 ASP A N 1
ATOM 1798 C CA . ASP A 1 224 ? -28.964 0.589 19.623 1.00 75.75 224 ASP A CA 1
ATOM 1799 C C . ASP A 1 224 ? -30.308 -0.136 19.837 1.00 75.75 224 ASP A C 1
ATOM 1801 O O . ASP A 1 224 ? -31.342 0.516 19.914 1.00 75.75 224 ASP A O 1
ATOM 1805 N N . GLU A 1 225 ? -30.319 -1.472 19.875 1.00 72.38 225 GLU A N 1
ATOM 1806 C CA . GLU A 1 225 ? -31.514 -2.273 20.183 1.00 72.38 225 GLU A CA 1
ATOM 1807 C C . GLU A 1 225 ? -31.734 -2.442 21.699 1.00 72.38 225 GLU A C 1
ATOM 1809 O O . GLU A 1 225 ? -32.812 -2.874 22.109 1.00 72.38 225 GLU A O 1
ATOM 1814 N N . ILE A 1 226 ? -30.721 -2.131 22.516 1.00 66.19 226 ILE A N 1
ATOM 1815 C CA . ILE A 1 226 ? -30.735 -2.286 23.978 1.00 66.19 226 ILE A CA 1
ATOM 1816 C C . ILE A 1 226 ? -30.985 -0.942 24.685 1.00 66.19 226 ILE A C 1
ATOM 1818 O O . ILE A 1 226 ? -31.682 -0.934 25.695 1.00 66.19 226 ILE A O 1
ATOM 1822 N N . GLU A 1 227 ? -30.441 0.165 24.159 1.00 55.38 227 GLU A N 1
ATOM 1823 C CA . GLU A 1 227 ? -30.715 1.550 24.613 1.00 55.38 227 GLU A CA 1
ATOM 1824 C C . GLU A 1 227 ? -32.068 2.093 24.118 1.00 55.38 227 GLU A C 1
ATOM 1826 O O . GLU A 1 227 ? -32.734 2.816 24.897 1.00 55.38 227 GLU A O 1
#

Secondary structure (DSSP, 8-state):
--HHHHHHHHHHHHHHHHHHHHHHHHHHHHHHHHHHHHHHHHHHHHHHHHHHHHHHHHHHHHHIIIIIHHHHSTT-PPP-HHHHHHHHHHHHHHHHHHHHHHHHHHHHHHHHTT---HHHHHHHHHHHHHHHHHHHHHHHHHHHHHHHHHHHHHHHHHHHHHHHHTT--HHHHHTSHHHHHHHHHHHHHHHHHHHHHHHHHHHHHIIIIIHHHHHHHHHHHHHHTT-

Foldseek 3Di:
DDPVVVVVVVVVCVVVVVVVVVVVLVVVVVVLVVVLVVLLVLLVVVLVVVLVVLVVVLVVVVCCLPPVVVVPDPPDDRDDVVLVVLVVVLSVLLNVLSVVLVVLSVVLVVVVVPDPDVLVNLVVVLVSLVSVVVSLVVSLVSVLVSLVVVLVSVLLVVLVVVCVVVVHDSVVSCPDPVNVVVVVVSVVVSVVVSVVVVVVSVVVSCVSRVVSSVVSVVSSVVVVVSD

pLDDT: mean 78.61, std 10.76, range [44.75, 96.31]